Protein AF-A0A7R9PDM9-F1 (afdb_monomer_lite)

Organism: Timema californicum (NCBI:txid61474)

Secondary structure (DSSP, 8-state):
--SGGGTTS-S-EEEES--TTSTTS---HHHHHHHHHHHHHHTT---SSHHHHHHHHHHS-HHHHHHHGGGSPPSS-TTS--SS--------SS----S--S-HHHHHHHT-S----EEEE--SS---TT--S---S--TTGGGGGTS---TTPPPPPTT-HHHHHHHHHHHHHHHHHHTS-TTTTTT---PPP-SS--EEEEESSSEEEEEGGGSSHHHHHHHHHHHTTT--

Structure (mmCIF, N/CA/C/O backbone):
data_AF-A0A7R9PDM9-F1
#
_entry.id   AF-A0A7R9PDM9-F1
#
loop_
_atom_site.group_PDB
_atom_site.id
_atom_site.type_symbol
_atom_site.label_atom_id
_atom_site.label_alt_id
_atom_site.label_comp_id
_atom_site.label_asym_id
_atom_site.label_entity_id
_atom_site.label_seq_id
_atom_site.pdbx_PDB_ins_code
_atom_site.Cartn_x
_atom_site.Cartn_y
_atom_site.Cartn_z
_atom_site.occupancy
_atom_site.B_iso_or_equiv
_atom_site.auth_seq_id
_atom_site.auth_comp_id
_atom_site.auth_asym_id
_atom_site.auth_atom_id
_atom_site.pdbx_PDB_model_num
ATOM 1 N N . MET A 1 1 ? -9.163 -2.681 -7.034 1.00 90.81 1 MET A N 1
ATOM 2 C CA . MET A 1 1 ? -9.984 -1.439 -6.997 1.00 90.81 1 MET A CA 1
ATOM 3 C C . MET A 1 1 ? -9.769 -0.582 -8.232 1.00 90.81 1 MET A C 1
ATOM 5 O O . MET A 1 1 ? -10.750 -0.299 -8.902 1.00 90.81 1 MET A O 1
ATOM 9 N N . LEU A 1 2 ? -8.532 -0.171 -8.533 1.00 95.44 2 LEU A N 1
ATOM 10 C CA . LEU A 1 2 ? -8.243 0.728 -9.661 1.00 95.44 2 LEU A CA 1
ATOM 11 C C . LEU A 1 2 ? -8.230 0.027 -11.025 1.00 95.44 2 LEU A C 1
ATOM 13 O O . LEU A 1 2 ? -8.645 0.614 -12.014 1.00 95.44 2 LEU A O 1
ATOM 17 N N . SER A 1 3 ? -7.774 -1.226 -11.073 1.00 94.56 3 SER A N 1
ATOM 18 C CA . SER A 1 3 ? -7.760 -2.012 -12.305 1.00 94.56 3 SER A CA 1
ATOM 19 C C . SER A 1 3 ? -9.165 -2.524 -12.664 1.00 94.56 3 SER A C 1
ATOM 21 O O . SER A 1 3 ? -9.797 -3.155 -11.799 1.00 94.56 3 SER A O 1
ATOM 23 N N . PRO A 1 4 ? -9.637 -2.331 -13.913 1.00 92.31 4 PRO A N 1
ATOM 24 C CA . PRO A 1 4 ? -10.899 -2.893 -14.392 1.00 92.31 4 PRO A CA 1
ATOM 25 C C . PRO A 1 4 ? -10.964 -4.423 -14.307 1.00 92.31 4 PRO A C 1
ATOM 27 O O . PRO A 1 4 ? -12.018 -4.959 -13.968 1.00 92.31 4 PRO A O 1
ATOM 30 N N . SER A 1 5 ? -9.844 -5.124 -14.522 1.00 91.94 5 SER A N 1
ATOM 31 C CA . SER A 1 5 ? -9.790 -6.596 -14.491 1.00 91.94 5 SER A CA 1
ATOM 32 C C . SER A 1 5 ? -10.087 -7.188 -13.116 1.00 91.94 5 SER A C 1
ATOM 34 O O . SER A 1 5 ? -10.514 -8.332 -12.987 1.00 91.94 5 SER A O 1
ATOM 36 N N . THR A 1 6 ? -9.914 -6.386 -12.062 1.00 93.94 6 THR A N 1
ATOM 37 C CA . THR A 1 6 ? -10.199 -6.800 -10.683 1.00 93.94 6 THR A CA 1
ATOM 38 C C . THR A 1 6 ? -11.650 -6.564 -10.262 1.00 93.94 6 THR A C 1
ATOM 40 O O . THR A 1 6 ? -12.002 -6.828 -9.109 1.00 93.94 6 THR A O 1
ATOM 43 N N . SER A 1 7 ? -12.499 -6.039 -11.152 1.00 94.44 7 SER A N 1
ATOM 44 C CA . SER A 1 7 ? -13.887 -5.725 -10.817 1.00 94.44 7 SER A CA 1
ATOM 45 C C . SER A 1 7 ? -14.687 -6.989 -10.493 1.00 94.44 7 SER A C 1
ATOM 47 O O . SER A 1 7 ? -14.606 -7.996 -11.189 1.00 94.44 7 SER A O 1
ATOM 49 N N . GLY A 1 8 ? -15.448 -6.950 -9.397 1.00 95.62 8 GLY A N 1
ATOM 50 C CA . GLY A 1 8 ? -16.257 -8.080 -8.929 1.00 95.62 8 GLY A CA 1
ATOM 51 C C . GLY A 1 8 ? -15.493 -9.186 -8.189 1.00 95.62 8 GLY A C 1
ATOM 52 O O . GLY A 1 8 ? -16.136 -10.049 -7.596 1.00 95.62 8 GLY A O 1
ATOM 53 N N . LEU A 1 9 ? -14.155 -9.153 -8.145 1.00 97.19 9 LEU A N 1
ATOM 54 C CA . LEU A 1 9 ? -13.352 -10.210 -7.505 1.00 97.19 9 LEU A CA 1
ATOM 55 C C . LEU A 1 9 ? -13.272 -10.102 -5.974 1.00 97.19 9 LEU A C 1
ATOM 57 O O . LEU A 1 9 ? -12.890 -11.055 -5.302 1.00 97.19 9 LEU A O 1
ATOM 61 N N . PHE A 1 10 ? -13.627 -8.950 -5.410 1.00 96.81 10 PHE A N 1
ATOM 62 C CA . PHE A 1 10 ? -13.628 -8.697 -3.970 1.00 96.81 10 PHE A CA 1
ATOM 63 C C . PHE A 1 10 ? -14.775 -7.752 -3.610 1.00 96.81 10 PHE A C 1
ATOM 65 O O . PHE A 1 10 ? -15.257 -6.986 -4.444 1.00 96.81 10 PHE A O 1
ATOM 72 N N . GLN A 1 11 ? -15.218 -7.811 -2.355 1.00 96.75 11 GLN A N 1
ATOM 73 C CA . GLN A 1 11 ? -16.355 -7.018 -1.877 1.00 96.75 11 GLN A CA 1
ATOM 74 C C . GLN A 1 11 ? -15.928 -5.885 -0.944 1.00 96.75 11 GLN A C 1
ATOM 76 O O . GLN A 1 11 ? -16.724 -4.987 -0.693 1.00 96.75 11 GLN A O 1
ATOM 81 N N . ARG A 1 12 ? -14.701 -5.934 -0.407 1.00 96.69 12 ARG A N 1
ATOM 82 C CA . ARG A 1 12 ? -14.149 -5.002 0.590 1.00 96.69 12 ARG A CA 1
ATOM 83 C C . ARG A 1 12 ? -12.633 -4.935 0.455 1.00 96.69 12 ARG A C 1
ATOM 85 O O . ARG A 1 12 ? -12.027 -5.879 -0.051 1.00 96.69 12 ARG A O 1
ATOM 92 N N . ALA A 1 13 ? -12.030 -3.844 0.912 1.00 96.94 13 ALA A N 1
ATOM 93 C CA . ALA A 1 13 ? -10.581 -3.677 0.903 1.00 96.94 13 ALA A CA 1
ATOM 94 C C . ALA A 1 13 ? -10.076 -3.043 2.206 1.00 96.94 13 ALA A C 1
ATOM 96 O O . ALA A 1 13 ? -10.753 -2.213 2.811 1.00 96.94 13 ALA A O 1
ATOM 97 N N . ILE A 1 14 ? -8.864 -3.412 2.613 1.00 96.75 14 ILE A N 1
ATOM 98 C CA . ILE A 1 14 ? -8.111 -2.752 3.682 1.00 96.75 14 ILE A CA 1
ATOM 99 C C . ILE A 1 14 ? -6.734 -2.431 3.106 1.00 96.75 14 ILE A C 1
ATOM 101 O O . ILE A 1 14 ? -6.103 -3.308 2.518 1.00 96.75 14 ILE A O 1
ATOM 105 N N . SER A 1 15 ? -6.271 -1.194 3.262 1.00 95.56 15 SER A N 1
ATOM 106 C CA . SER A 1 15 ? -4.887 -0.823 2.971 1.00 95.56 15 SER A CA 1
ATOM 107 C C . SER A 1 15 ? -4.188 -0.383 4.247 1.00 95.56 15 SER A C 1
ATOM 109 O O . SER A 1 15 ? -4.584 0.605 4.870 1.00 95.56 15 SER A O 1
ATOM 111 N N . GLN A 1 16 ? -3.144 -1.119 4.624 1.00 94.00 16 GLN A N 1
ATOM 112 C CA . GLN A 1 16 ? -2.342 -0.855 5.815 1.00 94.00 16 GLN A CA 1
ATOM 113 C C . GLN A 1 16 ? -1.054 -0.138 5.431 1.00 94.00 16 GLN A C 1
ATOM 115 O O . GLN A 1 16 ? -0.236 -0.673 4.687 1.00 94.00 16 GLN A O 1
ATOM 120 N N . SER A 1 17 ? -0.872 1.087 5.930 1.00 90.75 17 SER A N 1
ATOM 121 C CA . SER A 1 17 ? 0.350 1.882 5.749 1.00 90.75 17 SER A CA 1
ATOM 122 C C . SER A 1 17 ? 0.795 2.065 4.284 1.00 90.75 17 SER A C 1
ATOM 124 O O . SER A 1 17 ? 1.981 2.236 4.004 1.00 90.75 17 SER A O 1
ATOM 126 N N . GLY A 1 18 ? -0.150 2.066 3.337 1.00 88.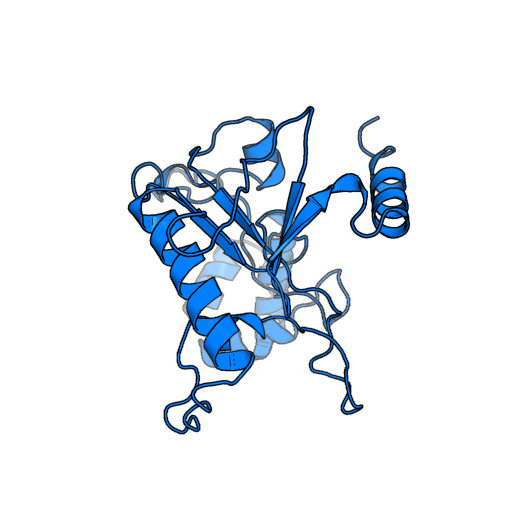75 18 GLY A N 1
ATOM 127 C CA . GLY A 1 18 ? 0.130 2.161 1.905 1.00 88.75 18 GLY A CA 1
ATOM 128 C C . GLY A 1 18 ? -1.039 2.717 1.095 1.00 88.75 18 GLY A C 1
ATOM 129 O O . GLY A 1 18 ? -2.196 2.672 1.510 1.00 88.75 18 GLY A O 1
ATOM 130 N N . SER A 1 19 ? -0.735 3.273 -0.076 1.00 91.31 19 SER A N 1
ATOM 131 C CA . SER A 1 19 ? -1.720 3.728 -1.062 1.00 91.31 19 SER A CA 1
ATOM 132 C C . SER A 1 19 ? -1.081 3.731 -2.446 1.00 91.31 19 SER A C 1
ATOM 134 O O . SER A 1 19 ? 0.116 3.987 -2.566 1.00 91.31 19 SER A O 1
ATOM 136 N N . ALA A 1 20 ? -1.881 3.525 -3.495 1.00 92.44 20 ALA A N 1
ATOM 137 C CA . ALA A 1 20 ? -1.435 3.686 -4.880 1.00 92.44 20 ALA A CA 1
ATOM 138 C C . ALA A 1 20 ? -1.019 5.137 -5.208 1.00 92.44 20 ALA A C 1
ATOM 140 O O . ALA A 1 20 ? -0.330 5.369 -6.193 1.00 92.44 20 ALA A O 1
ATOM 141 N N . LEU A 1 21 ? -1.414 6.108 -4.374 1.00 90.81 21 LEU A N 1
ATOM 142 C CA . LEU A 1 21 ? -0.962 7.502 -4.454 1.00 90.81 21 LEU A CA 1
ATOM 143 C C . LEU A 1 21 ? 0.383 7.749 -3.752 1.00 90.81 21 LEU A C 1
ATOM 145 O O . LEU A 1 21 ? 0.883 8.872 -3.777 1.00 90.81 21 LEU A O 1
ATOM 149 N N . ASN A 1 22 ? 0.972 6.741 -3.097 1.00 86.94 22 ASN A N 1
ATOM 150 C CA . ASN A 1 22 ? 2.316 6.877 -2.547 1.00 86.94 22 ASN A CA 1
ATOM 151 C C . ASN A 1 22 ? 3.296 7.124 -3.710 1.00 86.94 22 ASN A C 1
ATOM 153 O O . ASN A 1 22 ? 3.347 6.303 -4.627 1.00 86.94 22 ASN A O 1
ATOM 157 N N . PRO A 1 23 ? 4.113 8.190 -3.681 1.00 81.12 23 PRO A N 1
ATOM 158 C CA . PRO A 1 23 ? 5.000 8.484 -4.802 1.00 81.12 23 PRO A CA 1
ATOM 159 C C . PRO A 1 23 ? 6.094 7.428 -5.058 1.00 81.12 23 PRO A C 1
ATOM 161 O O . PRO A 1 23 ? 6.719 7.455 -6.109 1.00 81.12 23 PRO A O 1
ATOM 164 N N . SER A 1 24 ? 6.349 6.504 -4.121 1.00 80.56 24 SER A N 1
ATOM 165 C CA . SER A 1 24 ? 7.246 5.354 -4.341 1.00 80.56 24 SER A CA 1
ATOM 166 C C . SER A 1 24 ? 6.526 4.109 -4.886 1.00 80.56 24 SER A C 1
ATOM 168 O O . SER A 1 24 ? 7.184 3.104 -5.131 1.00 80.56 24 SER A O 1
ATOM 170 N N . ALA A 1 25 ? 5.200 4.142 -5.063 1.00 87.44 25 ALA A N 1
ATOM 171 C CA . ALA A 1 25 ? 4.389 3.004 -5.516 1.00 87.44 25 ALA A CA 1
ATOM 172 C C . ALA A 1 25 ? 4.015 3.055 -7.009 1.00 87.44 25 ALA A C 1
ATOM 174 O O . ALA A 1 25 ? 3.374 2.131 -7.506 1.00 87.44 25 ALA A O 1
ATOM 175 N N . TYR A 1 26 ? 4.391 4.120 -7.721 1.00 91.38 26 TYR A N 1
ATOM 176 C CA . TYR A 1 26 ? 4.098 4.308 -9.140 1.00 91.38 26 TYR A CA 1
ATOM 177 C C . TYR A 1 26 ? 5.220 5.090 -9.825 1.00 91.38 26 TYR A C 1
ATOM 179 O O . TYR A 1 26 ? 5.872 5.931 -9.207 1.00 91.38 26 TYR A O 1
ATOM 187 N N . VAL A 1 27 ? 5.419 4.833 -11.114 1.00 91.12 27 VAL A N 1
ATOM 188 C CA . VAL A 1 27 ? 6.320 5.594 -11.979 1.00 91.12 27 VAL A CA 1
ATOM 189 C C . VAL A 1 27 ? 5.657 5.827 -13.337 1.00 91.12 27 VAL A C 1
ATOM 191 O O . VAL A 1 27 ? 4.922 4.971 -13.832 1.00 91.12 27 VAL A O 1
ATOM 194 N N . ASP A 1 28 ? 5.896 6.978 -13.961 1.00 90.69 28 ASP A N 1
ATOM 195 C CA . ASP A 1 28 ? 5.414 7.225 -15.320 1.00 90.69 28 ASP A CA 1
ATOM 196 C C . ASP A 1 28 ? 6.123 6.321 -16.348 1.00 90.69 28 ASP A C 1
ATOM 198 O O . ASP A 1 28 ? 7.216 5.796 -16.116 1.00 90.69 28 ASP A O 1
ATOM 202 N N . THR A 1 29 ? 5.488 6.126 -17.504 1.00 90.69 29 THR A N 1
ATOM 203 C CA . THR A 1 29 ? 5.960 5.176 -18.519 1.00 90.69 29 THR A CA 1
ATOM 204 C C . THR A 1 29 ? 7.331 5.551 -19.096 1.00 90.69 29 THR A C 1
ATOM 206 O O . THR A 1 29 ? 8.111 4.658 -19.424 1.00 90.69 29 THR A O 1
ATOM 209 N N . ALA A 1 30 ? 7.656 6.845 -19.211 1.00 89.88 30 ALA A N 1
ATOM 210 C CA . ALA A 1 30 ? 8.937 7.288 -19.769 1.00 89.88 30 ALA A CA 1
ATOM 211 C C . ALA A 1 30 ? 10.089 7.021 -18.788 1.00 89.88 30 ALA A C 1
ATOM 213 O O . ALA A 1 30 ? 11.140 6.495 -19.167 1.00 89.88 30 ALA A O 1
ATOM 214 N N . SER A 1 31 ? 9.862 7.294 -17.506 1.00 90.31 31 SER A N 1
ATOM 215 C CA . SER A 1 31 ? 10.782 6.922 -16.434 1.00 90.31 31 SER A CA 1
ATOM 216 C C . SER A 1 31 ? 10.956 5.402 -16.333 1.00 90.31 31 SER A C 1
ATOM 218 O O . SER A 1 31 ? 12.083 4.929 -16.189 1.00 90.31 31 SER A O 1
ATOM 220 N N . ALA A 1 32 ? 9.883 4.612 -16.469 1.00 91.38 32 ALA A N 1
ATOM 221 C CA . ALA A 1 32 ? 9.973 3.148 -16.493 1.00 91.38 32 ALA A CA 1
ATOM 222 C C . ALA A 1 32 ? 10.861 2.637 -17.645 1.00 91.38 32 ALA A C 1
ATOM 224 O O . ALA A 1 32 ? 11.725 1.783 -17.433 1.00 91.38 32 ALA A O 1
ATOM 225 N N . GLN A 1 33 ? 10.698 3.197 -18.849 1.00 91.00 33 GLN A N 1
ATOM 226 C CA . GLN A 1 33 ? 11.528 2.877 -20.018 1.00 91.00 33 GLN A CA 1
ATOM 227 C C . GLN A 1 33 ? 12.997 3.248 -19.797 1.00 91.00 33 GLN A C 1
ATOM 229 O O . GLN A 1 33 ? 13.884 2.438 -20.062 1.00 91.00 33 GLN A O 1
ATOM 234 N N . THR A 1 34 ? 13.253 4.434 -19.243 1.00 91.62 34 THR A N 1
ATOM 235 C CA . THR A 1 34 ? 14.610 4.902 -18.923 1.00 91.62 34 THR A CA 1
ATOM 236 C C . THR A 1 34 ? 15.299 3.963 -17.928 1.00 91.62 34 THR A C 1
ATOM 238 O O . THR A 1 34 ? 16.453 3.580 -18.117 1.00 91.62 34 THR A O 1
ATOM 241 N N . ARG A 1 35 ? 14.577 3.514 -16.895 1.00 92.25 35 ARG A N 1
ATOM 242 C CA . ARG A 1 35 ? 15.086 2.548 -15.908 1.00 92.25 35 ARG A CA 1
ATOM 243 C C . ARG A 1 35 ? 15.370 1.176 -16.523 1.00 92.25 35 ARG A C 1
ATOM 245 O O . ARG A 1 35 ? 16.369 0.552 -16.174 1.00 92.25 35 ARG A O 1
ATOM 252 N N . ALA A 1 36 ? 14.537 0.721 -17.460 1.00 94.12 36 ALA A N 1
ATOM 253 C CA . ALA A 1 36 ? 14.782 -0.518 -18.194 1.00 94.12 36 ALA A CA 1
ATOM 254 C C . ALA A 1 36 ? 16.050 -0.429 -19.066 1.00 94.12 36 ALA A C 1
ATOM 256 O O . ALA A 1 36 ? 16.872 -1.342 -19.034 1.00 94.12 36 ALA A O 1
ATOM 257 N N . GLN A 1 37 ? 16.262 0.690 -19.770 1.00 94.56 37 GLN A N 1
ATOM 258 C CA . GLN A 1 37 ? 17.496 0.948 -20.530 1.00 94.56 37 GLN A CA 1
ATOM 259 C C . GLN A 1 37 ? 18.732 0.990 -19.624 1.00 94.56 37 GLN A C 1
ATOM 261 O O . GLN A 1 37 ? 19.769 0.410 -19.938 1.00 94.56 37 GLN A O 1
ATOM 266 N N . GLN A 1 38 ? 18.631 1.644 -18.468 1.00 93.81 38 GLN A N 1
ATOM 267 C CA . GLN A 1 38 ? 19.729 1.685 -17.509 1.00 93.81 38 GLN A CA 1
ATOM 268 C C . GLN A 1 38 ? 20.086 0.287 -16.990 1.00 93.81 38 GLN A C 1
ATOM 270 O O . GLN A 1 38 ? 21.265 -0.040 -16.860 1.00 93.81 38 GLN A O 1
ATOM 275 N N . LEU A 1 39 ? 19.088 -0.560 -16.726 1.00 95.44 39 LEU A N 1
ATOM 276 C CA . LEU A 1 39 ? 19.331 -1.940 -16.316 1.00 95.44 39 LEU A CA 1
ATOM 277 C C . LEU A 1 39 ? 20.086 -2.726 -17.390 1.00 95.44 39 LEU A C 1
ATOM 279 O O . LEU A 1 39 ? 21.032 -3.436 -17.053 1.00 95.44 39 LEU A O 1
ATOM 283 N N . THR A 1 40 ? 19.730 -2.590 -18.673 1.00 96.75 40 THR A N 1
ATOM 284 C CA . THR A 1 40 ? 20.495 -3.271 -19.727 1.00 96.75 40 THR A CA 1
ATOM 285 C C . THR A 1 40 ? 21.939 -2.777 -19.762 1.00 96.75 40 THR A C 1
ATOM 287 O O . THR A 1 40 ? 22.850 -3.596 -19.870 1.00 96.75 40 THR A O 1
ATOM 290 N N . GLN A 1 41 ? 22.174 -1.470 -19.588 1.00 95.56 41 GLN A N 1
ATOM 291 C CA . GLN A 1 41 ? 23.529 -0.903 -19.548 1.00 95.56 41 GLN A CA 1
ATOM 292 C C . GLN A 1 41 ? 24.353 -1.470 -18.386 1.00 95.56 41 GLN A C 1
ATOM 294 O O . GLN A 1 41 ? 25.509 -1.845 -18.579 1.00 95.56 41 GLN A O 1
ATOM 299 N N . LEU A 1 42 ? 23.749 -1.604 -17.200 1.00 95.38 42 LEU A N 1
ATOM 300 C CA . LEU A 1 42 ? 24.372 -2.235 -16.028 1.00 95.38 42 LEU A CA 1
ATOM 301 C C . LEU A 1 42 ? 24.685 -3.723 -16.250 1.00 95.38 42 LEU A C 1
ATOM 303 O O . LEU A 1 42 ? 25.625 -4.255 -15.665 1.00 95.38 42 LEU A O 1
ATOM 307 N N . LEU A 1 43 ? 23.923 -4.385 -17.120 1.00 96.56 43 LEU A N 1
ATOM 308 C CA . LEU A 1 43 ? 24.157 -5.759 -17.567 1.00 96.56 43 LEU A CA 1
ATOM 309 C C . LEU A 1 43 ? 25.138 -5.851 -18.752 1.00 96.56 43 LEU A C 1
ATOM 311 O O . LEU A 1 43 ? 25.367 -6.942 -19.272 1.00 96.56 43 LEU A O 1
ATOM 315 N N . GLY A 1 44 ? 25.733 -4.730 -19.174 1.00 96.06 44 GLY A N 1
ATOM 316 C CA . GLY A 1 44 ? 26.718 -4.676 -20.255 1.00 96.06 44 GLY A CA 1
ATOM 317 C C . GLY A 1 44 ? 26.126 -4.573 -21.663 1.00 96.06 44 GLY A C 1
ATOM 318 O O . GLY A 1 44 ? 26.840 -4.830 -22.631 1.00 96.06 44 GLY A O 1
ATOM 319 N N . TYR A 1 45 ? 24.850 -4.198 -21.800 1.00 96.38 45 TYR A N 1
ATOM 320 C CA . TYR A 1 45 ? 24.163 -4.050 -23.084 1.00 96.38 45 TYR A CA 1
ATOM 321 C C . TYR A 1 45 ? 23.521 -2.669 -23.255 1.00 96.38 45 TYR A C 1
ATOM 323 O O . TYR A 1 45 ? 22.654 -2.252 -22.488 1.00 96.38 45 TYR A O 1
ATOM 331 N N . SER A 1 46 ? 23.910 -1.955 -24.309 1.00 94.06 46 SER A N 1
ATOM 332 C CA . SER A 1 46 ? 23.283 -0.683 -24.672 1.00 94.06 46 SER A CA 1
ATOM 333 C C . SER A 1 46 ? 22.175 -0.934 -25.690 1.00 94.06 46 SER A C 1
ATOM 335 O O . SER A 1 46 ? 22.458 -1.143 -26.866 1.00 94.06 46 SER A O 1
ATOM 337 N N . ALA A 1 47 ? 20.926 -0.925 -25.233 1.00 90.88 47 ALA A N 1
ATOM 338 C CA . ALA A 1 47 ? 19.759 -1.048 -26.097 1.00 90.88 47 ALA A CA 1
ATOM 339 C C . ALA A 1 47 ? 19.380 0.313 -26.705 1.00 90.88 47 ALA A C 1
ATOM 341 O O . ALA A 1 47 ? 19.364 1.317 -25.992 1.00 90.88 47 ALA A O 1
ATOM 342 N N . GLU A 1 48 ? 19.027 0.340 -27.992 1.00 86.31 48 GLU A N 1
ATOM 343 C CA . GLU A 1 48 ? 18.509 1.548 -28.655 1.00 86.31 48 GLU A CA 1
ATOM 344 C C . GLU A 1 48 ? 16.974 1.561 -28.698 1.00 86.31 48 GLU A C 1
ATOM 346 O O . GLU A 1 48 ? 16.357 2.612 -28.518 1.00 86.31 48 GLU A O 1
ATOM 351 N N . TYR A 1 49 ? 16.346 0.392 -28.877 1.00 89.62 49 TYR A N 1
ATOM 352 C CA . TYR A 1 49 ? 14.895 0.262 -29.023 1.00 89.62 49 TYR A CA 1
ATOM 353 C C . TYR A 1 49 ? 14.274 -0.653 -27.960 1.00 89.62 49 TYR A C 1
ATOM 355 O O . TYR A 1 49 ? 14.916 -1.553 -27.420 1.00 89.62 49 TYR A O 1
ATOM 363 N N . ASN A 1 50 ? 12.972 -0.485 -27.695 1.00 88.00 50 ASN A N 1
ATOM 364 C CA . ASN A 1 50 ? 12.248 -1.293 -26.701 1.00 88.00 50 ASN A CA 1
ATOM 365 C C . ASN A 1 50 ? 12.302 -2.806 -26.986 1.00 88.00 50 ASN A C 1
ATOM 367 O O . ASN A 1 50 ? 12.377 -3.603 -26.053 1.00 88.00 50 ASN A O 1
ATOM 371 N N . ASN A 1 51 ? 12.298 -3.208 -28.260 1.00 91.69 51 ASN A N 1
ATOM 372 C CA . ASN A 1 51 ? 12.420 -4.621 -28.628 1.00 91.69 51 ASN A CA 1
ATOM 373 C C . ASN A 1 51 ? 13.800 -5.193 -28.274 1.00 91.69 51 ASN A C 1
ATOM 375 O O . ASN A 1 51 ? 13.890 -6.357 -27.893 1.00 91.69 51 ASN A O 1
ATOM 379 N N . ASP A 1 52 ? 14.858 -4.385 -28.350 1.00 94.06 52 ASP A N 1
ATOM 380 C CA . ASP A 1 52 ? 16.213 -4.805 -27.986 1.00 94.06 52 ASP A CA 1
ATOM 381 C C . ASP A 1 52 ? 16.323 -5.025 -26.479 1.00 94.06 52 ASP A C 1
ATOM 383 O O . ASP A 1 52 ? 16.870 -6.035 -26.040 1.00 94.06 52 ASP A O 1
ATOM 387 N N . ILE A 1 53 ? 15.729 -4.117 -25.693 1.00 94.94 53 ILE A N 1
ATOM 388 C CA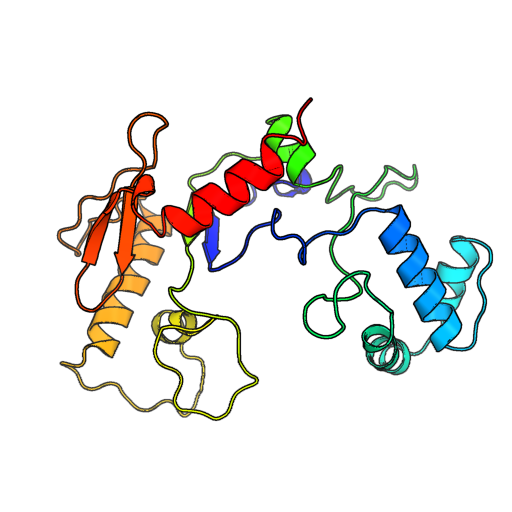 . ILE A 1 53 ? 15.608 -4.260 -24.236 1.00 94.94 53 ILE A CA 1
ATOM 389 C C . ILE A 1 53 ? 14.928 -5.590 -23.906 1.00 94.94 53 ILE A C 1
ATOM 391 O O . ILE A 1 53 ? 15.477 -6.390 -23.152 1.00 94.94 53 ILE A O 1
ATOM 395 N N . TYR A 1 54 ? 13.750 -5.840 -24.488 1.00 94.25 54 TYR A N 1
ATOM 396 C CA . TYR A 1 54 ? 12.982 -7.060 -24.241 1.00 94.25 54 TYR A CA 1
ATOM 397 C C . TYR A 1 54 ? 13.780 -8.320 -24.596 1.00 94.25 54 TYR A C 1
ATOM 399 O O . TYR A 1 54 ? 13.957 -9.195 -23.750 1.00 94.25 54 TYR A O 1
ATOM 407 N N . ASN A 1 55 ? 14.302 -8.398 -25.821 1.00 95.19 55 ASN A N 1
ATOM 408 C CA . ASN A 1 55 ? 15.018 -9.579 -26.301 1.00 95.19 55 ASN A CA 1
ATOM 409 C C . ASN A 1 55 ? 16.274 -9.867 -25.470 1.00 95.19 55 ASN A C 1
ATOM 411 O O . ASN A 1 55 ? 16.551 -11.025 -25.159 1.00 95.19 55 ASN A O 1
ATOM 415 N N . PHE A 1 56 ? 17.013 -8.824 -25.082 1.00 97.06 56 PHE A N 1
ATOM 416 C CA . PHE A 1 56 ? 18.185 -8.973 -24.227 1.00 97.06 56 PHE A CA 1
ATOM 417 C C . PHE A 1 56 ? 17.805 -9.467 -22.826 1.00 97.06 56 PHE A C 1
ATOM 419 O O . PHE A 1 56 ? 18.373 -10.449 -22.348 1.00 97.06 56 PHE A O 1
ATOM 426 N N . LEU A 1 57 ? 16.822 -8.829 -22.178 1.00 96.25 57 LEU A N 1
ATOM 427 C CA . LEU A 1 57 ? 16.413 -9.190 -20.818 1.00 96.25 57 LEU A CA 1
ATOM 428 C C . LEU A 1 57 ? 15.808 -10.597 -20.741 1.00 96.25 57 LEU A C 1
ATOM 430 O O . LEU A 1 57 ? 16.040 -11.291 -19.757 1.00 96.25 57 LEU A O 1
ATOM 434 N N . MET A 1 58 ? 15.109 -11.054 -21.785 1.00 96.56 58 MET A N 1
ATOM 435 C CA . MET A 1 58 ? 14.585 -12.424 -21.860 1.00 96.56 58 MET A CA 1
ATOM 436 C C . MET A 1 58 ? 15.681 -13.499 -21.902 1.00 96.56 58 MET A C 1
ATOM 438 O O . MET A 1 58 ? 15.431 -14.636 -21.506 1.00 96.56 58 MET A O 1
ATOM 442 N N . GLY A 1 59 ? 16.881 -13.160 -22.382 1.00 95.62 59 GLY A N 1
ATOM 443 C CA . GLY A 1 59 ? 18.046 -14.050 -22.379 1.00 95.62 59 GLY A CA 1
ATOM 444 C C . GLY A 1 59 ? 18.992 -13.852 -21.189 1.00 95.62 59 GLY A C 1
ATOM 445 O O . GLY A 1 59 ? 19.916 -14.647 -21.010 1.00 95.62 59 GLY A O 1
ATOM 446 N N . ALA A 1 60 ? 18.805 -12.798 -20.391 1.00 96.19 60 ALA A N 1
ATOM 447 C CA . ALA A 1 60 ? 19.679 -12.471 -19.272 1.00 96.19 60 ALA A CA 1
ATOM 448 C C . ALA A 1 60 ? 19.386 -13.340 -18.035 1.00 96.19 60 ALA A C 1
ATOM 450 O O . ALA A 1 60 ? 18.265 -13.788 -17.803 1.00 96.19 60 ALA A O 1
ATOM 451 N N . SER A 1 61 ? 20.406 -13.558 -17.199 1.00 96.94 61 SER A N 1
ATOM 452 C CA . SER A 1 61 ? 20.233 -14.265 -15.924 1.00 96.94 61 SER A CA 1
ATOM 453 C C . SER A 1 61 ? 19.331 -13.468 -14.978 1.00 96.94 61 SER A C 1
ATOM 455 O O . SER A 1 61 ? 19.591 -12.291 -14.709 1.00 96.94 61 SER A O 1
ATOM 457 N N . SER A 1 62 ? 18.325 -14.132 -14.406 1.00 96.12 62 SER A N 1
ATOM 458 C CA . SER A 1 62 ? 17.453 -13.553 -13.378 1.00 96.12 62 SER A CA 1
ATOM 459 C C . SER A 1 62 ? 18.229 -13.103 -12.137 1.00 96.12 62 SER A C 1
ATOM 461 O O . SER A 1 62 ? 17.867 -12.108 -11.513 1.00 96.12 62 SER A O 1
ATOM 463 N N . GLU A 1 63 ? 19.317 -13.795 -11.791 1.00 96.25 63 GLU A N 1
ATOM 464 C CA . GLU A 1 63 ? 20.205 -13.413 -10.688 1.00 96.25 63 GLU A CA 1
ATOM 465 C C . GLU A 1 63 ? 20.914 -12.088 -10.990 1.00 96.25 63 GLU A C 1
ATOM 467 O O . GLU A 1 63 ? 20.863 -11.161 -10.183 1.00 96.25 63 GLU A O 1
ATOM 472 N N . ASN A 1 64 ? 21.484 -11.947 -12.191 1.00 95.44 64 ASN A N 1
ATOM 473 C CA . ASN A 1 64 ? 22.151 -10.707 -12.592 1.00 95.44 64 ASN A CA 1
ATOM 474 C C . ASN A 1 64 ? 21.167 -9.536 -12.669 1.00 95.44 64 ASN A C 1
ATOM 476 O O . ASN A 1 64 ? 21.494 -8.441 -12.216 1.00 95.44 64 ASN A O 1
ATOM 480 N N . ILE A 1 65 ? 19.955 -9.765 -13.187 1.00 95.50 65 ILE A N 1
ATOM 481 C CA . ILE A 1 65 ? 18.875 -8.767 -13.168 1.00 95.50 65 ILE A CA 1
ATOM 482 C C . ILE A 1 65 ? 18.578 -8.341 -11.726 1.00 95.50 65 ILE A C 1
ATOM 484 O O . ILE A 1 65 ? 18.508 -7.146 -11.439 1.00 95.50 65 ILE A O 1
ATOM 488 N N . THR A 1 66 ? 18.455 -9.307 -10.812 1.00 92.56 66 THR A N 1
ATOM 489 C CA . THR A 1 66 ? 18.126 -9.051 -9.402 1.00 92.56 66 THR A CA 1
ATOM 490 C C . THR A 1 66 ? 19.216 -8.260 -8.684 1.00 92.56 66 THR A C 1
ATOM 492 O O . THR A 1 66 ? 18.902 -7.391 -7.875 1.00 92.56 66 THR A O 1
ATOM 495 N N . ILE A 1 67 ? 20.485 -8.524 -8.992 1.00 91.19 67 ILE A N 1
ATOM 496 C CA . ILE A 1 67 ? 21.620 -7.791 -8.422 1.00 91.19 67 ILE A CA 1
ATOM 497 C C . ILE A 1 67 ? 21.706 -6.378 -9.009 1.00 91.19 67 ILE A C 1
ATOM 499 O O . ILE A 1 67 ? 21.932 -5.421 -8.276 1.00 91.19 67 ILE A O 1
ATOM 503 N N . GLN A 1 68 ? 21.534 -6.222 -10.324 1.00 93.19 68 GLN A N 1
ATOM 504 C CA . GLN A 1 68 ? 21.734 -4.925 -10.974 1.00 93.19 68 GLN A CA 1
ATOM 505 C C . GLN A 1 68 ? 20.550 -3.968 -10.817 1.00 93.19 68 GLN A C 1
ATOM 507 O O . GLN A 1 68 ? 20.759 -2.757 -10.848 1.00 93.19 68 GLN A O 1
ATOM 512 N N . GLN A 1 69 ? 19.326 -4.456 -10.582 1.00 91.19 69 GLN A N 1
ATOM 513 C CA . GLN A 1 69 ? 18.174 -3.566 -10.385 1.00 91.19 69 GLN A CA 1
ATOM 514 C C . GLN A 1 69 ? 18.345 -2.593 -9.210 1.00 91.19 69 GLN A C 1
ATOM 516 O O . GLN A 1 69 ? 17.823 -1.484 -9.277 1.00 91.19 69 GLN A O 1
ATOM 521 N N . SER A 1 70 ? 19.099 -2.949 -8.161 1.00 87.06 70 SER A N 1
ATOM 522 C CA . SER A 1 70 ? 19.355 -2.044 -7.029 1.00 87.06 70 SER A CA 1
ATOM 523 C C . SER A 1 70 ? 20.302 -0.892 -7.375 1.00 87.06 70 SER A C 1
ATOM 525 O O . SER A 1 70 ? 20.378 0.077 -6.627 1.00 87.06 70 SER A O 1
ATOM 527 N N . ASN A 1 71 ? 21.026 -0.997 -8.493 1.00 88.81 71 ASN A N 1
ATOM 528 C CA . ASN A 1 71 ? 21.950 0.026 -8.986 1.00 88.81 71 ASN A CA 1
ATOM 529 C C . ASN A 1 71 ? 21.298 0.955 -10.022 1.00 88.81 71 ASN A C 1
ATOM 531 O O . ASN A 1 71 ? 21.920 1.927 -10.454 1.00 88.81 71 ASN A O 1
ATOM 535 N N . VAL A 1 72 ? 20.059 0.669 -10.434 1.00 89.50 72 VAL A N 1
ATOM 536 C CA . VAL A 1 72 ? 19.283 1.553 -11.306 1.00 89.50 72 VAL A CA 1
ATOM 537 C C . VAL A 1 72 ? 18.964 2.825 -10.530 1.00 89.50 72 VAL A C 1
ATOM 539 O O . VAL A 1 72 ? 18.356 2.790 -9.460 1.00 89.50 72 VAL A O 1
ATOM 542 N N . THR A 1 73 ? 19.391 3.966 -11.063 1.00 79.50 73 THR A N 1
ATOM 543 C CA . THR A 1 73 ? 19.193 5.250 -10.398 1.00 79.50 73 THR A CA 1
ATOM 544 C C . THR A 1 73 ? 17.724 5.630 -10.410 1.00 79.50 73 THR A C 1
ATOM 546 O O . THR A 1 73 ? 17.061 5.610 -11.447 1.00 79.50 73 THR A O 1
ATOM 549 N N . THR A 1 74 ? 17.230 6.050 -9.255 1.00 69.62 74 THR A N 1
ATOM 550 C CA . THR A 1 74 ? 15.934 6.706 -9.123 1.00 69.62 74 THR A CA 1
ATOM 551 C C . THR A 1 74 ? 16.146 8.207 -8.942 1.00 69.62 74 THR A C 1
ATOM 553 O O . THR A 1 74 ? 17.136 8.624 -8.350 1.00 69.62 74 THR A O 1
ATOM 556 N N . GLU A 1 75 ? 15.205 9.038 -9.398 1.00 62.12 75 GLU A N 1
ATOM 557 C CA . GLU A 1 75 ? 15.226 10.493 -9.139 1.00 62.12 75 GLU A CA 1
ATOM 558 C C . GLU A 1 75 ? 15.150 10.827 -7.636 1.00 62.12 75 GLU A C 1
ATOM 560 O O . GLU A 1 75 ? 15.512 11.916 -7.193 1.00 62.12 75 GLU A O 1
ATOM 565 N N . ARG A 1 76 ? 14.699 9.861 -6.829 1.00 56.22 76 ARG A N 1
ATOM 566 C CA . ARG A 1 76 ? 14.735 9.901 -5.367 1.00 56.22 76 ARG A CA 1
ATOM 567 C C . ARG A 1 76 ? 16.058 9.353 -4.846 1.00 56.22 76 ARG A C 1
ATOM 569 O O . ARG A 1 76 ? 16.637 8.455 -5.450 1.00 56.22 76 ARG A O 1
ATOM 576 N N . ARG A 1 77 ? 16.523 9.881 -3.706 1.00 49.78 77 ARG A N 1
ATOM 577 C CA . ARG A 1 77 ? 17.726 9.387 -3.012 1.00 49.78 77 ARG A CA 1
ATOM 578 C C . ARG A 1 77 ? 17.685 7.857 -2.917 1.00 49.78 77 ARG A C 1
ATOM 580 O O . ARG A 1 77 ? 16.621 7.291 -2.677 1.00 49.78 77 ARG A O 1
ATOM 587 N N . ALA A 1 78 ? 18.853 7.226 -3.042 1.00 47.69 78 ALA A N 1
ATOM 588 C CA . ALA A 1 78 ? 19.081 5.775 -3.103 1.00 47.69 78 ALA A CA 1
ATOM 589 C C . ALA A 1 78 ? 18.473 4.922 -1.957 1.00 47.69 78 ALA A C 1
ATOM 591 O O . ALA A 1 78 ? 18.635 3.709 -1.949 1.00 47.69 78 ALA A O 1
ATOM 592 N N . SER A 1 79 ? 17.785 5.530 -0.986 1.00 46.91 79 SER A N 1
ATOM 593 C CA . SER A 1 79 ? 17.162 4.885 0.172 1.00 46.91 79 SER A CA 1
ATOM 594 C C . SER A 1 79 ? 15.626 4.810 0.134 1.00 46.91 79 SER A C 1
ATOM 596 O O . SER A 1 79 ? 15.053 4.307 1.095 1.00 46.91 79 SER A O 1
ATOM 598 N N . GLU A 1 80 ? 14.936 5.323 -0.900 1.00 51.75 80 GLU A N 1
ATOM 599 C CA . GLU A 1 80 ? 13.472 5.557 -0.827 1.00 51.75 80 GLU A CA 1
ATOM 600 C C . GLU A 1 80 ? 12.610 4.982 -1.971 1.00 51.75 80 GLU A C 1
ATOM 602 O O . GLU A 1 80 ? 11.385 5.148 -1.946 1.00 51.75 80 GLU A O 1
ATOM 607 N N . GLY A 1 81 ? 13.177 4.291 -2.966 1.00 61.19 81 GLY A N 1
ATOM 608 C CA . GLY A 1 81 ? 12.395 3.802 -4.109 1.00 61.19 81 GLY A CA 1
ATOM 609 C C . GLY A 1 81 ? 12.829 2.440 -4.633 1.00 61.19 81 GLY A C 1
ATOM 610 O O . GLY A 1 81 ? 14.010 2.209 -4.868 1.00 61.19 81 GLY A O 1
ATOM 611 N N . LEU A 1 82 ? 11.856 1.558 -4.873 1.00 76.06 82 LEU A N 1
ATOM 612 C CA . LEU A 1 82 ? 12.051 0.402 -5.745 1.00 76.06 82 LEU A CA 1
ATOM 613 C C . LEU A 1 82 ? 12.245 0.910 -7.184 1.00 76.06 82 LEU A C 1
ATOM 615 O O . LEU A 1 82 ? 11.502 1.778 -7.653 1.00 76.06 82 LEU A O 1
ATOM 619 N N . ALA A 1 83 ? 13.252 0.384 -7.887 1.00 83.31 83 ALA A N 1
ATOM 620 C CA . ALA A 1 83 ? 13.552 0.791 -9.260 1.00 83.31 83 ALA A CA 1
ATOM 621 C C . ALA A 1 83 ? 12.407 0.433 -10.220 1.00 83.31 83 ALA A C 1
ATOM 623 O O . ALA A 1 83 ? 12.037 1.238 -11.076 1.00 83.31 83 ALA A O 1
ATOM 624 N N . PHE A 1 84 ? 11.799 -0.735 -10.030 1.00 90.81 84 PHE A N 1
ATOM 625 C CA . PHE A 1 84 ? 10.705 -1.234 -10.854 1.00 90.81 84 PHE A CA 1
ATOM 626 C C . PHE A 1 84 ? 9.433 -1.326 -10.010 1.00 90.81 84 PHE A C 1
ATOM 628 O O . PHE A 1 84 ? 9.343 -2.124 -9.080 1.00 90.81 84 PHE A O 1
ATOM 635 N N . VAL A 1 85 ? 8.470 -0.465 -10.325 1.00 91.31 85 VAL A N 1
ATOM 636 C CA . VAL A 1 85 ? 7.157 -0.342 -9.672 1.00 91.31 85 VAL A CA 1
ATOM 637 C C . VAL A 1 85 ? 6.079 -0.230 -10.756 1.00 91.31 85 VAL A C 1
ATOM 639 O O . VAL A 1 85 ? 6.434 -0.030 -11.922 1.00 91.31 85 VAL A O 1
ATOM 642 N N . PRO A 1 86 ? 4.782 -0.360 -10.421 1.00 94.69 86 PRO A N 1
ATOM 643 C CA . PRO A 1 86 ? 3.709 -0.203 -11.397 1.00 94.69 86 PRO A CA 1
ATOM 644 C C . PRO A 1 86 ? 3.825 1.075 -12.241 1.00 94.69 86 PRO A C 1
ATOM 646 O O . PRO A 1 86 ? 4.185 2.143 -11.742 1.00 94.69 86 PRO A O 1
ATOM 649 N N . THR A 1 87 ? 3.470 0.959 -13.518 1.00 93.75 87 THR A N 1
ATOM 650 C CA . THR A 1 87 ? 3.375 2.062 -14.480 1.00 93.75 87 THR A CA 1
ATOM 651 C C . THR A 1 87 ? 2.123 1.883 -15.334 1.00 93.75 87 THR A C 1
ATOM 653 O O . THR A 1 87 ? 1.602 0.772 -15.421 1.00 93.75 87 THR A O 1
ATOM 656 N N . ALA A 1 88 ? 1.613 2.959 -15.931 1.00 94.31 88 ALA A N 1
ATOM 657 C CA . ALA A 1 88 ? 0.453 2.871 -16.810 1.00 94.31 88 ALA A CA 1
ATOM 658 C C . ALA A 1 88 ? 0.789 2.103 -18.099 1.00 94.31 88 ALA A C 1
ATOM 660 O O . ALA A 1 88 ? 1.840 2.307 -18.717 1.00 94.31 88 ALA A O 1
ATOM 661 N N . GLU A 1 89 ? -0.139 1.250 -18.513 1.00 92.12 89 GLU A N 1
ATOM 662 C CA . GLU A 1 89 ? -0.051 0.392 -19.686 1.00 92.12 89 GLU A CA 1
ATOM 663 C C . GLU A 1 89 ? -0.913 0.939 -20.825 1.00 92.12 89 GLU A C 1
ATOM 665 O O . GLU A 1 89 ? -1.989 1.499 -20.616 1.00 92.12 89 GLU A O 1
ATOM 670 N N . LYS A 1 90 ? -0.444 0.746 -22.059 1.00 83.69 90 LYS A N 1
ATOM 671 C CA . LYS A 1 90 ? -1.210 1.054 -23.270 1.00 83.69 90 LYS A CA 1
ATOM 672 C C . LYS A 1 90 ? -1.643 -0.245 -23.926 1.00 83.69 90 LYS A C 1
ATOM 674 O O . LYS A 1 90 ? -0.879 -1.207 -23.942 1.00 83.69 90 LYS A O 1
ATOM 679 N N . GLU A 1 91 ? -2.823 -0.251 -24.535 1.00 76.50 91 GLU A N 1
ATOM 680 C CA . GLU A 1 91 ? -3.221 -1.352 -25.410 1.00 76.50 91 GLU A CA 1
ATOM 681 C C . GLU A 1 91 ? -2.223 -1.468 -26.570 1.00 76.50 91 GLU A C 1
ATOM 683 O O . GLU A 1 91 ? -2.020 -0.525 -27.334 1.00 76.50 91 GLU A O 1
ATOM 688 N N . THR A 1 92 ? -1.575 -2.625 -26.703 1.00 66.50 92 THR A N 1
ATOM 689 C CA . THR A 1 92 ? -0.552 -2.854 -27.740 1.00 66.50 92 THR A CA 1
ATOM 690 C C . THR A 1 92 ? -1.069 -3.663 -28.931 1.00 66.50 92 THR A C 1
ATOM 692 O O . THR A 1 92 ? -0.278 -4.145 -29.735 1.00 66.50 92 THR A O 1
ATOM 695 N N . GLY A 1 93 ? -2.390 -3.850 -29.064 1.00 60.88 93 GLY A N 1
ATOM 696 C CA . GLY A 1 93 ? -3.002 -4.629 -30.154 1.00 60.88 93 GLY A CA 1
ATOM 697 C C . GLY A 1 93 ? -2.657 -6.129 -30.152 1.00 60.88 93 GLY A C 1
ATOM 698 O O . GLY A 1 93 ? -3.154 -6.874 -30.990 1.00 60.88 93 GLY A O 1
ATOM 699 N N . SER A 1 94 ? -1.838 -6.583 -29.199 1.00 65.56 94 SER A N 1
ATOM 700 C CA . SER A 1 94 ? -1.354 -7.959 -29.039 1.00 65.56 94 SER A CA 1
ATOM 701 C C . SER A 1 94 ? -2.310 -8.864 -28.247 1.00 65.56 94 SER A C 1
ATOM 703 O O . SER A 1 94 ? -2.009 -10.033 -28.022 1.00 65.56 94 SER A O 1
ATOM 705 N N . GLY A 1 95 ? -3.467 -8.337 -27.826 1.00 65.94 95 GLY A N 1
ATOM 706 C CA . GLY A 1 95 ? -4.471 -9.066 -27.045 1.00 65.94 95 GLY A CA 1
ATOM 707 C C . GLY A 1 95 ? -4.136 -9.229 -25.557 1.00 65.94 95 GLY A C 1
ATOM 708 O O . GLY A 1 95 ? -4.857 -9.939 -24.863 1.00 65.94 95 GLY A O 1
ATOM 709 N N . GLY A 1 96 ? -3.067 -8.592 -25.065 1.00 72.88 96 GLY A N 1
ATOM 710 C CA . GLY A 1 96 ? -2.752 -8.546 -23.637 1.00 72.88 96 GLY A CA 1
ATOM 711 C C . GLY A 1 96 ? -3.771 -7.720 -22.848 1.00 72.88 96 GLY A C 1
ATOM 712 O O . GLY A 1 96 ? -4.208 -6.663 -23.304 1.00 72.88 96 GLY A O 1
ATOM 713 N N . GLU A 1 97 ? -4.145 -8.208 -21.666 1.00 85.12 97 GLU A N 1
ATOM 714 C CA . GLU A 1 97 ? -5.003 -7.482 -20.731 1.00 85.12 97 GLU A CA 1
ATOM 715 C C . GLU A 1 97 ? -4.259 -6.272 -20.152 1.00 85.12 97 GLU A C 1
ATOM 717 O O . GLU A 1 97 ? -3.154 -6.409 -19.636 1.00 85.12 97 GLU A O 1
ATOM 722 N N . VAL A 1 98 ? -4.878 -5.091 -20.221 1.00 90.44 98 VAL A N 1
ATOM 723 C CA . VAL A 1 98 ? -4.365 -3.871 -19.587 1.00 90.44 98 VAL A CA 1
ATOM 724 C C . VAL A 1 98 ? -4.760 -3.887 -18.116 1.00 90.44 98 VAL A C 1
ATOM 726 O O . VAL A 1 98 ? -5.935 -3.703 -17.781 1.00 90.44 98 VAL A O 1
ATOM 729 N N . PHE A 1 99 ? -3.788 -4.086 -17.225 1.00 92.25 99 PHE A N 1
ATOM 730 C CA . PHE A 1 99 ? -4.061 -4.096 -15.793 1.00 92.25 99 PHE A CA 1
ATOM 731 C C . PHE A 1 99 ? -4.220 -2.670 -15.257 1.00 92.25 99 PHE A C 1
ATOM 733 O O . PHE A 1 99 ? -5.224 -2.370 -14.606 1.00 92.25 99 PHE A O 1
ATOM 740 N N . LEU A 1 100 ? -3.277 -1.769 -15.545 1.00 94.44 100 LEU A N 1
ATOM 741 C CA . LEU A 1 100 ? -3.320 -0.379 -15.081 1.00 94.44 100 LEU A CA 1
ATOM 742 C C . LEU A 1 100 ? -3.405 0.606 -16.267 1.00 94.44 100 LEU A C 1
ATOM 744 O O . LEU A 1 100 ? -2.375 0.991 -16.811 1.00 94.44 100 LEU A O 1
ATOM 748 N N . PRO A 1 101 ? -4.609 1.061 -16.672 1.00 93.12 101 PRO A N 1
ATOM 749 C CA . PRO A 1 101 ? -4.790 1.836 -17.910 1.00 93.12 101 PRO A CA 1
ATOM 750 C C . PRO A 1 101 ? -4.310 3.296 -17.844 1.00 93.12 101 PRO A C 1
ATOM 752 O O . PRO A 1 101 ? -4.160 3.946 -18.875 1.00 93.12 101 PRO A O 1
ATOM 755 N N . ALA A 1 102 ? -4.123 3.843 -16.644 1.00 94.69 102 ALA A N 1
ATOM 756 C CA . ALA A 1 102 ? -3.697 5.221 -16.406 1.00 94.69 102 ALA A CA 1
ATOM 757 C C . ALA A 1 102 ? -3.040 5.329 -15.023 1.00 94.69 102 ALA A C 1
ATOM 759 O O . ALA A 1 102 ? -3.051 4.366 -14.248 1.00 94.69 102 ALA A O 1
ATOM 760 N N . SER A 1 103 ? -2.480 6.491 -14.679 1.00 94.75 103 SER A N 1
ATOM 761 C CA . SER A 1 103 ? -1.920 6.674 -13.339 1.00 94.75 103 SER A CA 1
ATOM 762 C C . SER A 1 103 ? -3.010 6.534 -12.260 1.00 94.75 103 SER A C 1
ATOM 764 O O . SER A 1 103 ? -4.178 6.868 -12.497 1.00 94.75 103 SER A O 1
ATOM 766 N N . PRO A 1 104 ? -2.663 6.093 -11.036 1.00 95.56 104 PRO A N 1
ATOM 767 C CA . PRO A 1 104 ? -3.629 5.980 -9.946 1.00 95.56 104 PRO A CA 1
ATOM 768 C C . PRO A 1 104 ? -4.427 7.265 -9.686 1.00 95.56 104 PRO A C 1
ATOM 770 O O . PRO A 1 104 ? -5.624 7.197 -9.408 1.00 95.56 104 PRO A O 1
ATOM 773 N N . LEU A 1 105 ? -3.788 8.433 -9.816 1.00 94.19 105 LEU A N 1
ATOM 774 C CA . LEU A 1 105 ? -4.441 9.729 -9.631 1.00 94.19 105 LEU A CA 1
ATOM 775 C C . LEU A 1 105 ? -5.482 10.012 -10.720 1.00 94.19 105 LEU A C 1
ATOM 777 O O . LEU A 1 105 ? -6.587 10.447 -10.402 1.00 94.19 105 LEU A O 1
ATOM 781 N N . GLU A 1 106 ? -5.161 9.748 -11.986 1.00 95.25 106 GLU A N 1
ATOM 782 C CA . GLU A 1 106 ? -6.095 9.929 -13.105 1.00 95.25 106 GLU A CA 1
ATOM 783 C C . GLU A 1 106 ? -7.301 8.994 -12.981 1.00 95.25 106 GLU A C 1
ATOM 785 O O . GLU A 1 106 ? -8.441 9.431 -13.146 1.00 95.25 106 GLU A O 1
ATOM 790 N N . ILE A 1 107 ? -7.072 7.730 -12.606 1.00 96.56 107 ILE A N 1
ATOM 791 C CA . ILE A 1 107 ? -8.151 6.759 -12.380 1.00 96.56 107 ILE A CA 1
ATOM 792 C C . ILE A 1 107 ? -9.080 7.250 -11.263 1.00 96.56 107 ILE A C 1
ATOM 794 O O . ILE A 1 107 ? -10.299 7.277 -11.445 1.00 96.56 107 ILE A O 1
ATOM 798 N N . LEU A 1 108 ? -8.523 7.695 -10.133 1.00 95.56 108 LEU A N 1
ATOM 799 C CA . LEU A 1 108 ? -9.312 8.219 -9.017 1.00 95.56 108 LEU A CA 1
ATOM 800 C C . LEU A 1 108 ? -10.096 9.482 -9.406 1.00 95.56 108 LEU A C 1
ATOM 802 O O . LEU A 1 108 ? -11.292 9.548 -9.119 1.00 95.56 108 LEU A O 1
ATOM 806 N N . LYS A 1 109 ? -9.466 10.439 -10.109 1.00 95.25 109 LYS A N 1
ATOM 807 C CA . LYS A 1 109 ? -10.123 11.664 -10.607 1.00 95.25 109 LYS A CA 1
ATOM 808 C C . LYS A 1 109 ? -11.250 11.356 -11.599 1.00 95.25 109 LYS A C 1
ATOM 810 O O . LYS A 1 109 ? -12.280 12.020 -11.568 1.00 95.25 109 LYS A O 1
ATOM 815 N N . SER A 1 110 ? -11.089 10.337 -12.446 1.00 96.19 110 SER A N 1
ATOM 816 C CA . SER A 1 110 ? -12.118 9.932 -13.418 1.00 96.19 110 SER A CA 1
ATOM 817 C C . SER A 1 110 ? -13.347 9.275 -12.778 1.00 96.19 110 SER A C 1
ATOM 819 O O . SER A 1 110 ? -14.400 9.184 -13.404 1.00 96.19 110 SER A O 1
ATOM 821 N N . GLY A 1 111 ? -13.214 8.761 -11.549 1.00 95.38 111 GLY A N 1
ATOM 822 C CA . GLY A 1 111 ? -14.249 7.963 -10.896 1.00 95.38 111 GLY A CA 1
ATOM 823 C C . GLY A 1 111 ? -14.415 6.545 -11.459 1.00 95.38 111 GLY A C 1
ATOM 824 O O . GLY A 1 111 ? -15.240 5.799 -10.928 1.00 95.38 111 GLY A O 1
ATOM 825 N N . ASN A 1 112 ? -13.643 6.161 -12.484 1.00 93.75 112 ASN A N 1
ATOM 826 C CA . ASN A 1 112 ? -13.716 4.862 -13.153 1.00 93.75 112 ASN A CA 1
ATOM 827 C C . ASN A 1 112 ? -12.897 3.790 -12.415 1.00 93.75 112 ASN A C 1
ATOM 829 O O . ASN A 1 112 ? -11.887 3.289 -12.905 1.00 93.75 112 ASN A O 1
ATOM 833 N N . PHE A 1 113 ? -13.322 3.463 -11.200 1.00 95.88 113 PHE A N 1
ATOM 834 C CA . PHE A 1 113 ? -12.726 2.412 -10.382 1.00 95.88 113 PHE A CA 1
ATOM 835 C C . PHE A 1 113 ? -13.808 1.653 -9.616 1.00 95.88 113 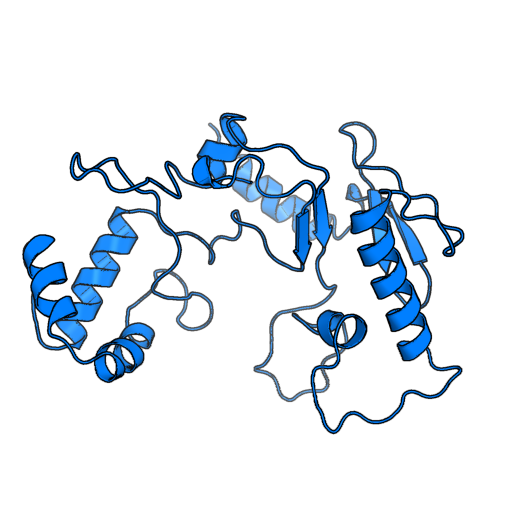PHE A C 1
ATOM 837 O O . PHE A 1 113 ? -14.911 2.149 -9.379 1.00 95.88 113 PHE A O 1
ATOM 844 N N . THR A 1 114 ? -13.486 0.433 -9.192 1.00 96.69 114 THR A N 1
ATOM 845 C CA . THR A 1 114 ? -14.402 -0.386 -8.394 1.00 96.69 114 THR A CA 1
ATOM 846 C C . THR A 1 114 ? -14.542 0.204 -6.992 1.00 96.69 114 THR A C 1
ATOM 848 O O . THR A 1 114 ? -13.563 0.279 -6.243 1.00 96.69 114 THR A O 1
ATOM 851 N N . ARG A 1 115 ? -15.768 0.599 -6.636 1.00 96.19 115 ARG A N 1
ATOM 852 C CA . ARG A 1 115 ? -16.126 1.142 -5.321 1.00 96.19 115 ARG A CA 1
ATOM 853 C C . ARG A 1 115 ? -16.572 0.018 -4.398 1.00 96.19 115 ARG A C 1
ATOM 855 O O . ARG A 1 115 ? -17.540 -0.677 -4.683 1.00 96.19 115 ARG A O 1
ATOM 862 N N . VAL A 1 116 ? -15.870 -0.123 -3.286 1.00 96.12 116 VAL A N 1
ATOM 863 C CA . VAL A 1 116 ? -16.199 -1.043 -2.196 1.00 96.12 116 VAL A CA 1
ATOM 864 C C . VAL A 1 116 ? -15.981 -0.327 -0.865 1.00 96.12 116 VAL A C 1
ATOM 866 O O . VAL A 1 116 ? -15.230 0.653 -0.833 1.00 96.12 116 VAL A O 1
ATOM 869 N N . PRO A 1 117 ? -16.573 -0.813 0.237 1.00 97.00 117 PRO A N 1
ATOM 870 C CA . PRO A 1 117 ? -16.140 -0.431 1.573 1.00 97.00 117 PRO A CA 1
ATOM 871 C C . PRO A 1 117 ? -14.624 -0.571 1.717 1.00 97.00 117 PRO A C 1
ATOM 873 O O . PRO A 1 117 ? -14.046 -1.592 1.323 1.00 97.00 117 PRO A O 1
ATOM 876 N N . TYR A 1 118 ? -13.989 0.457 2.276 1.00 96.06 118 TYR A N 1
ATOM 877 C CA . TYR A 1 118 ? -12.538 0.574 2.305 1.00 96.06 118 TYR A CA 1
ATOM 878 C C . TYR A 1 118 ? -12.052 1.141 3.639 1.00 96.06 118 TYR A C 1
ATOM 880 O O . TYR A 1 118 ? -12.504 2.206 4.054 1.00 96.06 118 TYR A O 1
ATOM 888 N N . ILE A 1 119 ? -11.122 0.438 4.291 1.00 95.81 119 ILE A N 1
ATOM 889 C CA . ILE A 1 119 ? -10.365 0.948 5.442 1.00 95.81 119 ILE A CA 1
ATOM 890 C C . ILE A 1 119 ? -8.964 1.340 4.973 1.00 95.81 119 ILE A C 1
ATOM 892 O O . ILE A 1 119 ? -8.288 0.569 4.291 1.00 95.81 119 ILE A O 1
ATOM 896 N N . ILE A 1 120 ? -8.511 2.523 5.387 1.00 94.19 120 ILE A N 1
ATOM 897 C CA . ILE A 1 120 ? -7.127 2.981 5.230 1.00 94.19 120 ILE A CA 1
ATOM 898 C C . ILE A 1 120 ? -6.546 3.178 6.624 1.00 94.19 120 ILE A C 1
ATOM 900 O O . ILE A 1 120 ? -7.159 3.856 7.449 1.00 94.19 120 ILE A O 1
ATOM 904 N N . SER A 1 121 ? -5.361 2.631 6.877 1.00 92.50 121 SER A N 1
ATOM 905 C CA . SER A 1 121 ? -4.647 2.827 8.139 1.00 92.50 121 SER A CA 1
ATOM 906 C C . SER A 1 121 ? -3.206 3.289 7.926 1.00 92.50 121 SER A C 1
ATOM 908 O O . SER A 1 121 ? -2.650 3.226 6.825 1.00 92.50 121 SER A O 1
ATOM 910 N N . ARG A 1 122 ? -2.597 3.774 9.008 1.00 88.62 122 ARG A N 1
ATOM 911 C CA . ARG A 1 122 ? -1.178 4.124 9.082 1.00 88.62 122 ARG A CA 1
ATOM 912 C C . ARG A 1 122 ? -0.669 3.972 10.512 1.00 88.62 122 ARG A C 1
ATOM 914 O O . ARG A 1 122 ? -1.403 4.284 11.446 1.00 88.62 122 ARG A O 1
ATOM 921 N N . SER A 1 123 ? 0.601 3.613 10.672 1.00 84.50 123 SER A N 1
ATOM 922 C CA . SER A 1 123 ? 1.278 3.674 11.973 1.00 84.50 123 SER A CA 1
ATOM 923 C C . SER A 1 123 ? 1.685 5.111 12.341 1.00 84.50 123 SER A C 1
ATOM 925 O O . SER A 1 123 ? 1.949 5.961 11.475 1.00 84.50 123 SER A O 1
ATOM 927 N N . LEU A 1 124 ? 1.733 5.394 13.646 1.00 68.69 124 LEU A N 1
ATOM 928 C CA . LEU A 1 124 ? 2.103 6.687 14.229 1.00 68.69 124 LEU A CA 1
ATOM 929 C C . LEU A 1 124 ? 3.563 6.680 14.724 1.00 68.69 124 LEU A C 1
ATOM 931 O O . LEU A 1 124 ? 3.772 6.781 15.924 1.00 68.69 124 LEU A O 1
ATOM 935 N N . HIS A 1 125 ? 4.566 6.565 13.842 1.00 65.19 125 HIS A N 1
ATOM 936 C CA . HIS A 1 125 ? 5.930 7.140 13.950 1.00 65.19 125 HIS A CA 1
ATOM 937 C C . HIS A 1 125 ? 6.866 6.618 12.836 1.00 65.19 125 HIS A C 1
ATOM 939 O O . HIS A 1 125 ? 6.501 5.760 12.044 1.00 65.19 125 HIS A O 1
ATOM 945 N N . ASN A 1 126 ? 8.020 7.279 12.699 1.00 54.03 126 ASN A N 1
ATOM 946 C CA . ASN A 1 126 ? 8.806 7.472 11.475 1.00 54.03 126 ASN A CA 1
ATOM 947 C C . ASN A 1 126 ? 9.510 6.225 10.896 1.00 54.03 126 ASN A C 1
ATOM 949 O O . ASN A 1 126 ? 9.966 5.351 11.627 1.00 54.03 126 ASN A O 1
ATOM 953 N N . TRP A 1 127 ? 9.704 6.253 9.571 1.00 52.84 127 TRP A N 1
ATOM 954 C CA . TRP A 1 127 ? 10.715 5.496 8.831 1.00 52.84 127 TRP A CA 1
ATOM 955 C C . TRP A 1 127 ? 12.069 5.558 9.537 1.00 52.84 127 TRP A C 1
ATOM 957 O O . TRP A 1 127 ? 12.660 6.631 9.568 1.00 52.84 127 TRP A O 1
ATOM 967 N N . LEU A 1 128 ? 12.566 4.433 10.057 1.00 48.22 128 LEU A N 1
ATOM 968 C CA . LEU A 1 128 ? 13.996 4.139 10.214 1.00 48.22 128 LEU A CA 1
ATOM 969 C C . LEU A 1 128 ? 14.170 2.718 10.780 1.00 48.22 128 LEU A C 1
ATOM 971 O O . LEU A 1 128 ? 14.369 2.528 11.972 1.00 48.22 128 LEU A O 1
ATOM 975 N N . LEU A 1 129 ? 14.227 1.723 9.890 1.00 48.88 129 LEU A N 1
ATOM 976 C CA . LEU A 1 129 ? 14.907 0.444 10.165 1.00 48.88 129 LEU A CA 1
ATOM 977 C C . LEU A 1 129 ? 16.448 0.612 10.243 1.00 48.88 129 LEU A C 1
ATOM 979 O O . LEU A 1 129 ? 17.179 -0.371 10.305 1.00 48.88 129 LEU A O 1
ATOM 983 N N . LEU A 1 130 ? 16.965 1.850 10.201 1.00 51.81 130 LEU A N 1
ATOM 984 C CA . LEU A 1 130 ? 18.386 2.153 9.982 1.00 51.81 130 LEU A CA 1
ATOM 985 C C . LEU A 1 130 ? 19.085 2.876 11.154 1.00 51.81 130 LEU A C 1
ATOM 987 O O . LEU A 1 130 ? 20.296 3.075 11.077 1.00 51.81 130 LEU A O 1
ATOM 991 N N . ASP A 1 131 ? 18.393 3.240 12.244 1.00 49.91 131 ASP A N 1
ATOM 992 C CA . ASP A 1 131 ? 19.034 3.832 13.436 1.00 49.91 131 ASP A CA 1
ATOM 993 C C . ASP A 1 131 ? 18.909 2.889 14.643 1.00 49.91 131 ASP A C 1
ATOM 995 O O . ASP A 1 131 ? 17.815 2.597 15.111 1.00 49.91 131 ASP A O 1
ATOM 999 N N . ARG A 1 132 ? 20.047 2.402 15.157 1.00 53.72 132 ARG A N 1
ATOM 1000 C CA . ARG A 1 132 ? 20.137 1.445 16.282 1.00 53.72 132 ARG A CA 1
ATOM 1001 C C . ARG A 1 132 ? 19.938 2.083 17.666 1.00 53.72 132 ARG A C 1
ATOM 1003 O O . ARG A 1 132 ? 20.290 1.481 18.682 1.00 53.72 132 ARG A O 1
ATOM 1010 N N . ARG A 1 133 ? 19.435 3.314 17.742 1.00 57.09 133 ARG A N 1
ATOM 1011 C CA . ARG A 1 133 ? 19.060 3.955 19.013 1.00 57.09 133 ARG A CA 1
ATOM 1012 C C . ARG A 1 133 ? 17.689 3.451 19.464 1.00 57.09 133 ARG A C 1
ATOM 1014 O O . ARG A 1 133 ? 16.918 2.980 18.644 1.00 57.09 133 ARG A O 1
ATOM 1021 N N . LYS A 1 134 ? 17.375 3.530 20.766 1.00 55.72 134 LYS A N 1
ATOM 1022 C CA . LYS A 1 134 ? 16.021 3.233 21.270 1.00 55.72 134 LYS A CA 1
ATOM 1023 C C . LYS A 1 134 ? 15.019 4.125 20.533 1.00 55.72 134 LYS A C 1
ATOM 1025 O O . LYS A 1 134 ? 14.947 5.321 20.810 1.00 55.72 134 LYS A O 1
ATOM 1030 N N . VAL A 1 135 ? 14.306 3.542 19.577 1.00 62.34 135 VAL A N 1
ATOM 1031 C CA . VAL A 1 135 ? 13.243 4.206 18.832 1.00 62.34 135 VAL A CA 1
ATOM 1032 C C . VAL A 1 135 ? 11.967 4.049 19.646 1.00 62.34 135 VAL A C 1
ATOM 1034 O O . VAL A 1 135 ? 11.637 2.949 20.080 1.00 62.34 135 VAL A O 1
ATOM 1037 N N . PHE A 1 136 ? 11.287 5.160 19.904 1.00 69.44 136 PHE A N 1
ATOM 1038 C CA . PHE A 1 136 ? 9.967 5.160 20.523 1.00 69.44 136 PHE A CA 1
ATOM 1039 C C . PHE A 1 136 ? 8.909 5.368 19.438 1.00 69.44 136 PHE A C 1
ATOM 1041 O O . PHE A 1 136 ? 9.100 6.191 18.539 1.00 69.44 136 PHE A O 1
ATOM 1048 N N . GLY A 1 137 ? 7.789 4.659 19.563 1.00 78.12 137 GLY A N 1
ATOM 1049 C CA . GLY A 1 137 ? 6.645 4.741 18.655 1.00 78.12 137 GLY A CA 1
ATOM 1050 C C . GLY A 1 137 ? 6.416 3.453 17.865 1.00 78.12 137 GLY A C 1
ATOM 1051 O O . GLY A 1 137 ? 7.242 2.549 17.905 1.00 78.12 137 GLY A O 1
ATOM 1052 N N . ALA A 1 138 ? 5.282 3.392 17.165 1.00 85.62 138 ALA A N 1
ATOM 1053 C CA . ALA A 1 138 ? 4.928 2.275 16.294 1.00 85.62 138 ALA A CA 1
ATOM 1054 C C . ALA A 1 138 ? 5.496 2.517 14.890 1.00 85.62 138 ALA A C 1
ATOM 1056 O O . ALA A 1 138 ? 5.082 3.458 14.199 1.00 85.62 138 ALA A O 1
ATOM 1057 N N . ALA A 1 139 ? 6.460 1.693 14.494 1.00 84.69 139 ALA A N 1
ATOM 1058 C CA . ALA A 1 139 ? 7.118 1.749 13.202 1.00 84.69 139 ALA A CA 1
ATOM 1059 C C . ALA A 1 139 ? 6.259 1.117 12.092 1.00 84.69 139 ALA A C 1
ATOM 1061 O O . ALA A 1 139 ? 5.140 0.631 12.291 1.00 84.69 139 ALA A O 1
ATOM 1062 N N . HIS A 1 140 ? 6.785 1.171 10.870 1.00 85.38 140 HIS A N 1
ATOM 1063 C CA . HIS A 1 140 ? 6.167 0.509 9.730 1.00 85.38 140 HIS A CA 1
ATOM 1064 C C . HIS A 1 140 ? 6.149 -1.010 9.943 1.00 85.38 140 HIS A C 1
ATOM 1066 O O . HIS A 1 140 ? 7.194 -1.586 10.232 1.00 85.38 140 HIS A O 1
ATOM 1072 N N . ALA A 1 141 ? 4.981 -1.625 9.735 1.00 88.31 141 ALA A N 1
ATOM 1073 C CA . ALA A 1 141 ? 4.710 -3.056 9.889 1.00 88.31 141 ALA A CA 1
ATOM 1074 C C . ALA A 1 141 ? 4.671 -3.606 11.331 1.00 88.31 141 ALA A C 1
ATOM 1076 O O . ALA A 1 141 ? 4.392 -4.793 11.498 1.00 88.31 141 ALA A O 1
ATOM 1077 N N . ASP A 1 142 ? 4.850 -2.773 12.365 1.00 89.62 142 ASP A N 1
ATOM 1078 C CA . ASP A 1 142 ? 4.701 -3.203 13.769 1.00 89.62 142 ASP A CA 1
ATOM 1079 C C . ASP A 1 142 ? 3.280 -3.710 14.082 1.00 89.62 142 ASP A C 1
ATOM 1081 O O . ASP A 1 142 ? 3.084 -4.511 14.993 1.00 89.62 142 ASP A O 1
ATOM 1085 N N . ASP A 1 143 ? 2.278 -3.288 13.305 1.00 91.06 143 ASP A N 1
ATOM 1086 C CA . ASP A 1 143 ? 0.891 -3.728 13.435 1.00 91.06 143 ASP A CA 1
ATOM 1087 C C . ASP A 1 143 ? 0.663 -5.181 12.973 1.00 91.06 143 ASP A C 1
ATOM 1089 O O . ASP A 1 143 ? -0.297 -5.824 13.403 1.00 91.06 143 ASP A O 1
ATOM 1093 N N . LEU A 1 144 ? 1.549 -5.734 12.134 1.00 92.44 144 LEU A N 1
ATOM 1094 C CA . LEU A 1 144 ? 1.381 -7.079 11.573 1.00 92.44 144 LEU A CA 1
ATOM 1095 C C . LEU A 1 144 ? 1.482 -8.180 12.630 1.00 92.44 144 LEU A C 1
ATOM 1097 O O . LEU A 1 144 ? 0.785 -9.187 12.511 1.00 92.44 144 LEU A O 1
ATOM 1101 N N . GLY A 1 145 ? 2.307 -7.987 13.665 1.00 91.62 145 GLY A N 1
ATOM 1102 C CA . GLY A 1 145 ? 2.483 -8.968 14.742 1.00 91.62 145 GLY A CA 1
ATOM 1103 C C . GLY A 1 145 ? 1.220 -9.178 15.576 1.00 91.62 145 GLY A C 1
ATOM 1104 O O . GLY A 1 145 ? 1.078 -10.210 16.224 1.00 91.62 145 GLY A O 1
ATOM 1105 N N . TYR A 1 146 ? 0.280 -8.232 15.519 1.00 93.56 146 TYR A N 1
ATOM 1106 C CA . TYR A 1 146 ? -1.012 -8.343 16.187 1.00 93.56 146 TYR A CA 1
ATOM 1107 C C . TYR A 1 146 ? -2.099 -8.991 15.315 1.00 93.56 146 TYR A C 1
ATOM 1109 O O . TYR A 1 146 ? -3.151 -9.361 15.828 1.00 93.56 146 TYR A O 1
ATOM 1117 N N . LEU A 1 147 ? -1.872 -9.118 14.002 1.00 94.75 147 LEU A N 1
ATOM 1118 C CA . LEU A 1 147 ? -2.801 -9.759 13.062 1.00 94.75 147 LEU A CA 1
ATOM 1119 C C . LEU A 1 147 ? -2.373 -11.181 12.696 1.00 94.75 147 LEU A C 1
ATOM 1121 O O . LEU A 1 147 ? -3.220 -12.031 12.422 1.00 94.75 147 LEU A O 1
ATOM 1125 N N . PHE A 1 148 ? -1.065 -11.432 12.663 1.00 93.44 148 PHE A N 1
ATOM 1126 C CA . PHE A 1 148 ? -0.490 -12.684 12.199 1.00 93.44 148 PHE A CA 1
ATOM 1127 C C . PHE A 1 148 ? 0.636 -13.146 13.115 1.00 93.44 148 PHE A C 1
ATOM 1129 O O . PHE A 1 148 ? 1.437 -12.356 13.609 1.00 93.44 148 PHE A O 1
ATOM 1136 N N . THR A 1 149 ? 0.770 -14.461 13.248 1.00 90.75 149 THR A N 1
ATOM 1137 C CA . THR A 1 149 ? 1.967 -15.071 13.824 1.00 90.75 149 THR A CA 1
ATOM 1138 C C . THR A 1 149 ? 3.131 -14.932 12.836 1.00 90.75 149 THR A C 1
ATOM 1140 O O . THR A 1 149 ? 3.170 -15.622 11.820 1.00 90.75 149 THR A O 1
ATOM 1143 N N . ILE A 1 150 ? 4.074 -14.024 13.116 1.00 85.06 150 ILE A N 1
ATOM 1144 C CA . ILE A 1 150 ? 5.208 -13.714 12.217 1.00 85.06 150 ILE A CA 1
ATOM 1145 C C . ILE A 1 150 ? 6.371 -14.708 12.373 1.00 85.06 150 ILE A C 1
ATOM 1147 O O . ILE A 1 150 ? 7.106 -14.948 11.416 1.00 85.06 150 ILE A O 1
ATOM 1151 N N . SER A 1 151 ? 6.543 -15.300 13.558 1.00 83.19 151 SER A N 1
ATOM 1152 C CA . SER A 1 151 ? 7.618 -16.256 13.848 1.00 83.19 151 SER A CA 1
ATOM 1153 C C . SER A 1 151 ? 7.053 -17.570 14.390 1.00 83.19 151 SER A C 1
ATOM 1155 O O . SER A 1 151 ? 6.185 -17.531 15.269 1.00 83.19 151 SER A O 1
ATOM 1157 N N . PRO A 1 152 ? 7.549 -18.735 13.931 1.00 80.19 152 PRO A N 1
ATOM 1158 C CA . PRO A 1 152 ? 7.199 -20.013 14.544 1.00 80.19 152 PRO A CA 1
ATOM 1159 C C . PRO A 1 152 ? 7.667 -20.098 16.006 1.00 80.19 152 PRO A C 1
ATOM 1161 O O . PRO A 1 152 ? 6.993 -20.735 16.806 1.00 80.19 152 PRO A O 1
ATOM 1164 N N . ASP A 1 153 ? 8.743 -19.392 16.366 1.00 83.31 153 ASP A N 1
ATOM 1165 C CA . ASP A 1 153 ? 9.336 -19.376 17.712 1.00 83.31 153 ASP A CA 1
ATOM 1166 C C . ASP A 1 153 ? 8.812 -18.209 18.575 1.00 83.31 153 ASP A C 1
ATOM 1168 O O . ASP A 1 153 ? 9.545 -17.649 19.389 1.00 83.31 153 ASP A O 1
ATOM 1172 N N . HIS A 1 154 ? 7.576 -17.758 18.346 1.00 82.06 154 HIS A N 1
ATOM 1173 C CA . HIS A 1 154 ? 6.989 -16.683 19.147 1.00 82.06 154 HIS A CA 1
ATOM 1174 C C . HIS A 1 154 ? 6.744 -17.140 20.591 1.00 82.06 154 HIS A C 1
ATOM 1176 O O . HIS A 1 154 ? 6.325 -18.269 20.840 1.00 82.06 154 HIS A O 1
ATOM 1182 N N . GLU A 1 155 ? 6.995 -16.247 21.544 1.00 83.75 155 GLU A N 1
ATOM 1183 C CA . GLU A 1 155 ? 6.633 -16.475 22.941 1.00 83.75 155 GLU A CA 1
ATOM 1184 C C . GLU A 1 155 ? 5.115 -16.332 23.117 1.00 83.75 155 GLU A C 1
ATOM 1186 O O . GLU A 1 155 ? 4.473 -15.502 22.464 1.00 83.75 155 GLU A O 1
ATOM 1191 N N . GLU A 1 156 ? 4.533 -17.142 24.004 1.00 86.06 156 GLU A N 1
ATOM 1192 C CA . GLU A 1 156 ? 3.130 -16.981 24.378 1.00 86.06 156 GLU A CA 1
ATOM 1193 C C . GLU A 1 156 ? 2.939 -15.648 25.109 1.00 86.06 156 GLU A C 1
ATOM 1195 O O . GLU A 1 156 ? 3.651 -15.332 26.064 1.00 86.06 156 GLU A O 1
ATOM 1200 N N . LEU A 1 157 ? 1.955 -14.864 24.665 1.00 89.62 157 LEU A N 1
ATOM 1201 C CA . LEU A 1 157 ? 1.612 -13.606 25.318 1.00 89.62 157 LEU A CA 1
ATOM 1202 C C . LEU A 1 157 ? 0.935 -13.874 26.663 1.00 89.62 157 LEU A C 1
ATOM 1204 O O . LEU A 1 157 ? 0.056 -14.731 26.779 1.00 89.62 157 LEU A O 1
ATOM 1208 N N . GLU A 1 158 ? 1.287 -13.086 27.679 1.00 92.69 158 GLU A N 1
ATOM 1209 C CA . GLU A 1 158 ? 0.616 -13.159 28.975 1.00 92.69 158 GLU A CA 1
ATOM 1210 C C . GLU A 1 158 ? -0.881 -12.847 28.826 1.00 92.69 158 GLU A C 1
ATOM 1212 O O . GLU A 1 158 ? -1.270 -11.899 28.136 1.00 92.69 158 GLU A O 1
ATOM 1217 N N . SER A 1 159 ? -1.735 -13.604 29.523 1.00 89.62 159 SER A N 1
ATOM 1218 C CA . SER A 1 159 ? -3.196 -13.541 29.348 1.00 89.62 159 SER A CA 1
ATOM 1219 C C . SER A 1 159 ? -3.830 -12.180 29.673 1.00 89.62 159 SER A C 1
ATOM 1221 O O . SER A 1 159 ? -4.944 -11.917 29.240 1.00 89.62 159 SER A O 1
ATOM 1223 N N . ASN A 1 160 ? -3.143 -11.315 30.426 1.00 91.50 160 ASN A N 1
ATOM 1224 C CA . ASN A 1 160 ? -3.608 -9.967 30.786 1.00 91.50 160 ASN A CA 1
ATOM 1225 C C . ASN A 1 160 ? -2.738 -8.857 30.169 1.00 91.50 160 ASN A C 1
ATOM 1227 O O . ASN A 1 160 ? -2.752 -7.720 30.643 1.00 91.50 160 ASN A O 1
ATOM 1231 N N . SER A 1 161 ? -1.942 -9.191 29.151 1.00 93.75 161 SER A N 1
ATOM 1232 C CA . SER A 1 161 ? -1.054 -8.236 28.493 1.00 93.75 161 SER A CA 1
ATOM 1233 C C . SER A 1 161 ? -1.826 -7.235 27.627 1.00 93.75 161 SER A C 1
ATOM 1235 O O . SER A 1 161 ? -2.904 -7.512 27.081 1.00 93.75 161 SER A O 1
ATOM 1237 N N . THR A 1 162 ? -1.245 -6.047 27.468 1.00 93.81 162 THR A N 1
ATOM 1238 C CA . THR A 1 162 ? -1.727 -5.037 26.516 1.00 93.81 162 THR A CA 1
ATOM 1239 C C . THR A 1 162 ? -1.633 -5.523 25.070 1.00 93.81 162 THR A C 1
ATOM 1241 O O . THR A 1 162 ? -2.449 -5.149 24.229 1.00 93.81 162 THR A O 1
ATOM 1244 N N . GLU A 1 163 ? -0.673 -6.395 24.792 1.00 92.69 163 GLU A N 1
ATOM 1245 C CA . GLU A 1 163 ? -0.389 -7.006 23.505 1.00 92.69 163 GLU A CA 1
ATOM 1246 C C . GLU A 1 163 ? -1.510 -7.962 23.106 1.00 92.69 163 GLU A C 1
ATOM 1248 O O . GLU A 1 163 ? -2.079 -7.788 22.032 1.00 92.69 163 GLU A O 1
ATOM 1253 N N . LEU A 1 164 ? -1.899 -8.898 23.985 1.00 93.81 164 LEU A N 1
ATOM 1254 C CA . LEU A 1 164 ? -3.011 -9.817 23.714 1.00 93.81 164 LEU A CA 1
ATOM 1255 C C . LEU A 1 164 ? -4.332 -9.055 23.548 1.00 93.81 164 LEU A C 1
ATOM 1257 O O . LEU A 1 164 ? -5.084 -9.308 22.612 1.00 93.81 164 LEU A O 1
ATOM 1261 N N . THR A 1 165 ? -4.562 -8.032 24.377 1.00 95.25 165 THR A N 1
ATOM 1262 C CA . THR A 1 165 ? -5.716 -7.130 24.211 1.00 95.25 165 THR A CA 1
ATOM 1263 C C . THR A 1 165 ? -5.710 -6.443 22.837 1.00 95.25 165 THR A C 1
ATOM 1265 O O . THR A 1 165 ? -6.762 -6.230 22.232 1.00 95.25 165 THR A O 1
ATOM 1268 N N . THR A 1 166 ? -4.532 -6.077 22.329 1.00 95.31 166 THR A N 1
ATOM 1269 C CA . THR A 1 166 ? -4.373 -5.443 21.011 1.00 95.31 166 THR A CA 1
ATOM 1270 C C . THR A 1 166 ? -4.590 -6.443 19.872 1.00 95.31 166 THR A C 1
ATOM 1272 O O . THR A 1 166 ? -5.267 -6.089 18.905 1.00 95.31 166 THR A O 1
ATOM 1275 N N . VAL A 1 167 ? -4.106 -7.687 20.010 1.00 95.25 167 VAL A N 1
ATOM 1276 C CA . VAL A 1 167 ? -4.408 -8.807 19.094 1.00 95.25 167 VAL A CA 1
ATOM 1277 C C . VAL A 1 167 ? -5.918 -8.983 18.967 1.00 95.25 167 VAL A C 1
ATOM 1279 O O . VAL A 1 167 ? -6.458 -8.893 17.864 1.00 95.25 167 VAL A O 1
ATOM 1282 N N . ASP A 1 168 ? -6.614 -9.148 20.095 1.00 95.25 168 ASP A N 1
ATOM 1283 C CA . ASP A 1 168 ? -8.059 -9.381 20.113 1.00 95.25 168 ASP A CA 1
ATOM 1284 C C . ASP A 1 168 ? -8.820 -8.239 19.432 1.00 95.25 168 ASP A C 1
ATOM 1286 O O . ASP A 1 168 ? -9.705 -8.478 18.607 1.00 95.25 168 ASP A O 1
ATOM 1290 N N . ARG A 1 169 ? -8.447 -6.984 19.713 1.00 96.25 169 ARG A N 1
ATOM 1291 C CA . ARG A 1 169 ? -9.063 -5.803 19.089 1.00 96.25 169 ARG A CA 1
ATOM 1292 C C . ARG A 1 169 ? -8.836 -5.759 17.581 1.00 96.25 169 ARG A C 1
ATOM 1294 O O . ARG A 1 169 ? -9.799 -5.567 16.841 1.00 96.25 169 ARG A O 1
ATOM 1301 N N . LEU A 1 170 ? -7.597 -5.920 17.115 1.00 95.94 170 LEU A N 1
ATOM 1302 C CA . LEU A 1 170 ? -7.271 -5.829 15.689 1.00 95.94 170 LEU A CA 1
ATOM 1303 C C . LEU A 1 170 ? -7.896 -6.974 14.889 1.00 95.94 170 LEU A C 1
ATOM 1305 O O . LEU A 1 170 ? -8.529 -6.723 13.862 1.00 95.94 170 LEU A O 1
ATOM 1309 N N . VAL A 1 171 ? -7.811 -8.212 15.381 1.00 96.81 171 VAL A N 1
ATOM 1310 C CA . VAL A 1 171 ? -8.457 -9.367 14.739 1.00 96.81 171 VAL A CA 1
ATOM 1311 C C . VAL A 1 171 ? -9.976 -9.189 14.708 1.00 96.81 171 VAL A C 1
ATOM 1313 O O . VAL A 1 171 ? -10.597 -9.424 13.668 1.00 96.81 171 VAL A O 1
ATOM 1316 N N . THR A 1 172 ? -10.586 -8.711 15.797 1.00 97.25 172 THR A N 1
ATOM 1317 C CA . THR A 1 172 ? -12.032 -8.430 15.835 1.00 97.25 172 THR A CA 1
ATOM 1318 C C . THR A 1 172 ? -12.415 -7.358 14.814 1.00 97.25 172 THR A C 1
ATOM 1320 O O . THR A 1 172 ? -13.292 -7.593 13.989 1.00 97.25 172 THR A O 1
ATOM 1323 N N . LEU A 1 173 ? -11.704 -6.226 14.765 1.00 97.06 173 LEU A N 1
ATOM 1324 C CA . LEU A 1 173 ? -11.956 -5.161 13.785 1.00 97.06 173 LEU A CA 1
ATOM 1325 C C . LEU A 1 173 ? -11.858 -5.664 12.334 1.00 97.06 173 LEU A C 1
ATOM 1327 O O . LEU A 1 173 ? -12.764 -5.419 11.534 1.00 97.06 173 LEU A O 1
ATOM 1331 N N . TRP A 1 174 ? -10.789 -6.389 11.986 1.00 96.94 174 TRP A N 1
ATOM 1332 C CA . TRP A 1 174 ? -10.572 -6.886 10.620 1.00 96.94 174 TRP A CA 1
ATOM 1333 C C . TRP A 1 174 ? -11.619 -7.932 10.232 1.00 96.94 174 TRP A C 1
ATOM 1335 O O . TRP A 1 174 ? -12.145 -7.907 9.116 1.00 96.94 174 TRP A O 1
ATOM 1345 N N . THR A 1 175 ? -11.951 -8.847 11.146 1.00 97.19 175 THR A N 1
ATOM 1346 C CA . THR A 1 175 ? -12.941 -9.897 10.876 1.00 97.19 175 THR A CA 1
ATOM 1347 C C . THR A 1 175 ? -14.358 -9.340 10.785 1.00 97.19 175 THR A C 1
ATOM 1349 O O . THR A 1 175 ? -15.091 -9.729 9.873 1.00 97.19 175 THR A O 1
ATOM 1352 N N . ASN A 1 176 ? -14.727 -8.388 11.642 1.00 97.06 176 ASN A N 1
ATOM 1353 C CA . ASN A 1 176 ? -16.009 -7.694 11.563 1.00 97.06 176 ASN A CA 1
ATOM 1354 C C . ASN A 1 176 ? -16.131 -6.907 10.259 1.00 97.06 176 ASN A C 1
ATOM 1356 O O . ASN A 1 176 ? -17.142 -7.018 9.562 1.00 97.06 176 ASN A O 1
ATOM 1360 N N . PHE A 1 177 ? -15.078 -6.183 9.862 1.00 97.19 177 PHE A N 1
ATOM 1361 C CA . PHE A 1 177 ? -15.058 -5.488 8.577 1.00 97.19 177 PHE A CA 1
ATOM 1362 C C . PHE A 1 177 ? -15.293 -6.449 7.411 1.00 97.19 177 PHE A C 1
ATOM 1364 O O . PHE A 1 177 ? -16.123 -6.179 6.543 1.00 97.19 177 PHE A O 1
ATOM 1371 N N . ALA A 1 178 ? -14.592 -7.586 7.402 1.00 96.19 178 ALA A N 1
ATOM 1372 C CA . ALA A 1 178 ? -14.717 -8.585 6.350 1.00 96.19 178 ALA A CA 1
ATOM 1373 C C . ALA A 1 178 ? -16.125 -9.208 6.293 1.00 96.19 178 ALA A C 1
ATOM 1375 O O . ALA A 1 178 ? -16.647 -9.417 5.193 1.00 96.19 178 ALA A O 1
ATOM 1376 N N . LYS A 1 179 ? -16.738 -9.478 7.455 1.00 95.94 179 LYS A N 1
ATOM 1377 C CA . LYS A 1 179 ? -18.022 -10.185 7.589 1.00 95.94 179 LYS A CA 1
ATOM 1378 C C . LYS A 1 179 ? -19.246 -9.277 7.442 1.00 95.94 179 LYS A C 1
ATOM 1380 O O . LYS A 1 179 ? -20.069 -9.521 6.561 1.00 95.94 179 LYS A O 1
ATOM 1385 N N . SER A 1 180 ? -19.386 -8.271 8.305 1.00 92.50 180 SER A N 1
ATOM 1386 C CA . SER A 1 180 ? -20.642 -7.532 8.531 1.00 92.50 180 SER A CA 1
ATOM 1387 C C . SER A 1 180 ? -20.519 -6.017 8.357 1.00 92.50 180 SER A C 1
ATOM 1389 O O . SER A 1 180 ? -21.536 -5.357 8.176 1.00 92.50 180 SER A O 1
ATOM 1391 N N . GLN A 1 181 ? -19.296 -5.471 8.363 1.00 89.00 181 GLN A N 1
ATOM 1392 C CA . GLN A 1 181 ? -18.994 -4.032 8.456 1.00 89.00 181 GLN A CA 1
ATOM 1393 C C . GLN A 1 181 ? -19.407 -3.368 9.775 1.00 89.00 181 GLN A C 1
ATOM 1395 O O . GLN A 1 181 ? -19.193 -2.166 9.926 1.00 89.00 181 GLN A O 1
ATOM 1400 N N . ASP A 1 182 ? -19.930 -4.127 10.738 1.00 92.75 182 ASP A N 1
ATOM 1401 C CA . ASP A 1 182 ? -20.165 -3.634 12.090 1.00 92.75 182 ASP A CA 1
ATOM 1402 C C . ASP A 1 182 ? -18.865 -3.709 12.899 1.00 92.75 182 ASP A C 1
ATOM 1404 O O . ASP A 1 182 ? -18.582 -4.681 13.596 1.00 92.75 182 ASP A O 1
ATOM 1408 N N . LEU A 1 183 ? -18.038 -2.668 12.788 1.00 93.88 183 LEU A N 1
ATOM 1409 C CA . LEU A 1 183 ? -16.764 -2.582 13.511 1.00 93.88 183 LEU A CA 1
ATOM 1410 C C . LEU A 1 183 ? -16.939 -2.510 15.038 1.00 93.88 183 LEU A C 1
ATOM 1412 O O . LEU A 1 183 ? -15.961 -2.684 15.760 1.00 93.88 183 LEU A O 1
ATOM 1416 N N . GLY A 1 184 ? -18.152 -2.239 15.530 1.00 92.25 184 GLY A N 1
ATOM 1417 C CA . GLY A 1 184 ? -18.448 -2.097 16.952 1.00 92.25 184 GLY A CA 1
ATOM 1418 C C . GLY A 1 184 ? -18.744 -3.409 17.672 1.00 92.25 184 GLY A C 1
ATOM 1419 O O . GLY A 1 184 ? -18.626 -3.462 18.902 1.00 92.25 184 GLY A O 1
ATOM 1420 N N . GLU A 1 185 ? -19.110 -4.459 16.931 1.00 93.81 185 GLU A N 1
ATOM 1421 C CA . GLU A 1 185 ? -19.499 -5.758 17.479 1.00 93.81 185 GLU A CA 1
ATOM 1422 C C . GLU A 1 185 ? -18.387 -6.330 18.379 1.00 93.81 185 GLU A C 1
ATOM 1424 O O . GLU A 1 185 ? -17.288 -6.646 17.929 1.00 93.81 185 GLU A O 1
ATOM 1429 N N . GLY A 1 186 ? -18.669 -6.428 19.684 1.00 92.62 186 GLY A N 1
ATOM 1430 C CA . GLY A 1 186 ? -17.726 -6.929 20.692 1.00 92.62 186 GLY A CA 1
ATOM 1431 C C . GLY A 1 186 ? -16.692 -5.919 21.212 1.00 92.62 186 GLY A C 1
ATOM 1432 O O . GLY A 1 186 ? -15.927 -6.270 22.106 1.00 92.62 186 GLY A O 1
ATOM 1433 N N . LEU A 1 187 ? -16.678 -4.670 20.724 1.00 92.94 187 LEU A N 1
ATOM 1434 C CA . LEU A 1 187 ? -15.649 -3.670 21.063 1.00 92.94 187 LEU A CA 1
ATOM 1435 C C . LEU A 1 187 ? -16.166 -2.423 21.796 1.00 92.94 187 LEU A C 1
ATOM 1437 O O . LEU A 1 187 ? -15.366 -1.551 22.132 1.00 92.94 187 LEU A O 1
ATOM 1441 N N . ASN A 1 188 ? -17.476 -2.328 22.063 1.00 91.62 188 ASN A N 1
ATOM 1442 C CA . ASN A 1 188 ? -18.119 -1.126 22.626 1.00 91.62 188 ASN A CA 1
ATOM 1443 C C . ASN A 1 188 ? -17.670 0.159 21.896 1.00 91.62 188 ASN A C 1
ATOM 1445 O O . ASN A 1 188 ? -17.333 1.172 22.510 1.00 91.62 188 ASN A O 1
ATOM 1449 N N . LEU A 1 189 ? -17.603 0.070 20.567 1.00 94.00 189 LEU A N 1
ATOM 1450 C CA . LEU A 1 189 ? -17.067 1.092 19.681 1.00 94.00 189 LEU A CA 1
ATOM 1451 C C . LEU A 1 189 ? -18.166 1.566 18.731 1.00 94.00 189 LEU A C 1
ATOM 1453 O O . LEU A 1 189 ? -18.863 0.760 18.123 1.00 94.00 189 LEU A O 1
ATOM 1457 N N . THR A 1 190 ? -18.279 2.878 18.550 1.00 93.31 190 THR A N 1
ATOM 1458 C CA . THR A 1 190 ? -19.066 3.475 17.467 1.00 93.31 190 THR A CA 1
ATOM 1459 C C . THR A 1 190 ? -18.126 4.289 16.596 1.00 93.31 190 THR A C 1
ATOM 1461 O O . THR A 1 190 ? -17.593 5.306 17.040 1.00 93.31 190 THR A O 1
ATOM 1464 N N . TRP A 1 191 ? -17.897 3.826 15.370 1.00 93.75 191 TRP A N 1
ATOM 1465 C CA . TRP A 1 191 ? -17.025 4.490 14.410 1.00 93.75 191 TRP A CA 1
ATOM 1466 C C . TRP A 1 191 ? -17.653 4.455 13.017 1.00 93.75 191 TRP A C 1
ATOM 1468 O O . TRP A 1 191 ? -17.667 3.422 12.351 1.00 93.75 191 TRP A O 1
ATOM 1478 N N . ASP A 1 192 ? -18.199 5.599 12.611 1.00 91.62 192 ASP A N 1
ATOM 1479 C CA . ASP A 1 192 ? -18.885 5.757 11.331 1.00 91.62 192 ASP A CA 1
ATOM 1480 C C . ASP A 1 192 ? -17.888 5.972 10.176 1.00 91.62 192 ASP A C 1
ATOM 1482 O O . ASP A 1 192 ? -16.800 6.519 10.397 1.00 91.62 192 ASP A O 1
ATOM 1486 N N . PRO A 1 193 ? -18.258 5.612 8.931 1.00 93.06 193 PRO A N 1
ATOM 1487 C CA . PRO A 1 193 ? -17.499 5.981 7.741 1.00 93.06 193 PRO A CA 1
ATOM 1488 C C . PRO A 1 193 ? -17.269 7.495 7.625 1.00 93.06 193 PRO A C 1
ATOM 1490 O O . PRO A 1 193 ? -18.076 8.307 8.072 1.00 93.06 193 PRO A O 1
ATOM 1493 N N . VAL A 1 194 ? -16.168 7.870 6.976 1.00 92.56 194 VAL A N 1
ATOM 1494 C CA . VAL A 1 194 ? -15.821 9.274 6.725 1.00 92.56 194 VAL A CA 1
ATOM 1495 C C . VAL A 1 194 ? -16.803 9.912 5.739 1.00 92.56 194 VAL A C 1
ATOM 1497 O O . VAL A 1 194 ? -17.048 9.370 4.661 1.00 92.56 194 VAL A O 1
ATOM 1500 N N . GLU A 1 195 ? -17.282 11.109 6.077 1.00 90.69 195 GLU A N 1
ATOM 1501 C CA . GLU A 1 195 ? -18.096 11.970 5.216 1.00 90.69 195 GLU A CA 1
ATOM 1502 C C . GLU A 1 195 ? -17.397 13.318 4.983 1.00 90.69 195 GLU A C 1
ATOM 1504 O O . GLU A 1 195 ? -16.528 13.725 5.756 1.00 90.69 195 GLU A O 1
ATOM 1509 N N . GLU A 1 196 ? -17.791 14.057 3.940 1.00 85.56 196 GLU A N 1
ATOM 1510 C CA . GLU A 1 196 ? -17.230 15.390 3.657 1.00 85.56 196 GLU A CA 1
ATOM 1511 C C . GLU A 1 196 ? -17.394 16.360 4.837 1.00 85.56 196 GLU A C 1
ATOM 1513 O O . GLU A 1 196 ? -16.493 17.141 5.134 1.00 85.56 196 GLU A O 1
ATOM 1518 N N . SER A 1 197 ? -18.526 16.279 5.540 1.00 87.44 197 SER A N 1
ATOM 1519 C CA . SER A 1 197 ? -18.865 17.128 6.688 1.00 87.44 197 SER A CA 1
ATOM 1520 C C . SER A 1 197 ? -18.241 16.657 8.008 1.00 87.44 197 SER A C 1
ATOM 1522 O O . SER A 1 197 ? -18.112 17.452 8.942 1.00 87.44 197 SER A O 1
ATOM 1524 N N . LYS A 1 198 ? -17.868 15.374 8.108 1.00 89.94 198 LYS A N 1
ATOM 1525 C CA . LYS A 1 198 ? -17.388 14.732 9.337 1.00 89.94 198 LYS A CA 1
ATOM 1526 C C . LYS A 1 198 ? -16.334 13.680 8.999 1.00 89.94 198 LYS A C 1
ATOM 1528 O O . LYS A 1 198 ? -16.644 12.548 8.633 1.00 89.94 198 LYS A O 1
ATOM 1533 N N . GLN A 1 199 ? -15.073 14.051 9.191 1.00 92.12 199 GLN A N 1
ATOM 1534 C CA . GLN A 1 199 ? -13.936 13.163 8.975 1.00 92.12 199 GLN A CA 1
ATOM 1535 C C . GLN A 1 199 ? -13.353 12.729 10.317 1.00 92.12 199 GLN A C 1
ATOM 1537 O O . GLN A 1 199 ? -12.824 13.550 11.065 1.00 92.12 199 GLN A O 1
ATOM 1542 N N . THR A 1 200 ? -13.439 11.440 10.631 1.00 95.06 200 THR A N 1
ATOM 1543 C CA . THR A 1 200 ? -12.892 10.865 11.866 1.00 95.06 200 THR A CA 1
ATOM 1544 C C . THR A 1 200 ? -11.904 9.746 11.566 1.00 95.06 200 THR A C 1
ATOM 1546 O O . THR A 1 200 ? -11.889 9.180 10.473 1.00 95.06 200 THR A O 1
ATOM 1549 N N . TYR A 1 201 ? -11.072 9.415 12.548 1.00 94.81 201 TYR A N 1
ATOM 1550 C CA . TYR A 1 201 ? -10.258 8.204 12.540 1.00 94.81 201 TYR A CA 1
ATOM 1551 C C . TYR A 1 201 ? -10.345 7.502 13.892 1.00 94.81 201 TYR A C 1
ATOM 1553 O O . TYR A 1 201 ? -10.551 8.146 14.923 1.00 94.81 201 TYR A O 1
ATOM 1561 N N . LEU A 1 202 ? -10.182 6.183 13.872 1.00 95.81 202 LEU A N 1
ATOM 1562 C CA . LEU A 1 202 ? -10.000 5.374 15.068 1.00 95.81 202 LEU A CA 1
ATOM 1563 C C . LEU A 1 202 ? -8.513 5.340 15.432 1.00 95.81 202 LEU A C 1
ATOM 1565 O O . LEU A 1 202 ? -7.692 4.891 14.633 1.00 95.81 202 LEU A O 1
ATOM 1569 N N . ASP A 1 203 ? -8.175 5.811 16.628 1.00 94.38 203 ASP A N 1
ATOM 1570 C CA . ASP A 1 203 ? -6.877 5.582 17.253 1.00 94.38 203 ASP A CA 1
ATOM 1571 C C . ASP A 1 203 ? -6.899 4.222 17.957 1.00 94.38 203 ASP A C 1
ATOM 1573 O O . ASP A 1 203 ? -7.751 3.953 18.811 1.00 94.38 203 ASP A O 1
ATOM 1577 N N . ILE A 1 204 ? -5.979 3.349 17.550 1.00 93.94 204 ILE A N 1
ATOM 1578 C CA . ILE A 1 204 ? -5.800 2.016 18.119 1.00 93.94 204 ILE A CA 1
ATOM 1579 C C . ILE A 1 204 ? -4.533 2.068 18.964 1.00 93.94 204 ILE A C 1
ATOM 1581 O O . ILE A 1 204 ? -3.420 1.940 18.458 1.00 93.94 204 ILE A O 1
ATOM 1585 N N . ASN A 1 205 ? -4.723 2.284 20.262 1.00 90.62 205 ASN A N 1
ATOM 1586 C CA . ASN A 1 205 ? -3.654 2.381 21.249 1.00 90.62 205 ASN A CA 1
ATOM 1587 C C . ASN A 1 205 ? -4.029 1.535 22.483 1.00 90.62 205 ASN A C 1
ATOM 1589 O O . ASN A 1 205 ? -4.860 0.624 22.391 1.00 90.62 205 ASN A O 1
ATOM 1593 N N . THR A 1 206 ? -3.489 1.854 23.666 1.00 89.19 206 THR A N 1
ATOM 1594 C CA . THR A 1 206 ? -3.902 1.242 24.942 1.00 89.19 206 THR A CA 1
ATOM 1595 C C . THR A 1 206 ? -5.428 1.213 25.094 1.00 89.19 206 THR A C 1
ATOM 1597 O O . THR A 1 206 ? -5.985 0.234 25.593 1.00 89.19 206 THR A O 1
ATOM 1600 N N . ASN A 1 207 ? -6.122 2.242 24.597 1.00 91.75 207 ASN A N 1
ATOM 1601 C CA . ASN A 1 207 ? -7.575 2.286 24.453 1.00 91.75 207 ASN A CA 1
ATOM 1602 C C . ASN A 1 207 ? -7.963 2.586 23.000 1.00 91.75 207 ASN A C 1
ATOM 1604 O O . ASN A 1 207 ? -7.177 3.173 22.259 1.00 91.75 207 ASN A O 1
ATOM 1608 N N . LEU A 1 208 ? -9.182 2.197 22.621 1.00 95.31 208 LEU A N 1
ATOM 1609 C CA . LEU A 1 208 ? -9.796 2.606 21.360 1.00 95.31 208 LEU A CA 1
ATOM 1610 C C . LEU A 1 208 ? -10.459 3.972 21.545 1.00 95.31 208 LEU A C 1
ATOM 1612 O O . LEU A 1 208 ? -11.272 4.142 22.457 1.00 95.31 208 LEU A O 1
ATOM 1616 N N . SER A 1 209 ? -10.143 4.929 20.679 1.00 95.38 209 SER A N 1
ATOM 1617 C CA . SER A 1 209 ? -10.762 6.256 20.717 1.00 95.38 209 SER A CA 1
ATOM 1618 C C . SER A 1 209 ? -10.941 6.839 19.323 1.00 95.38 209 SER A C 1
ATOM 1620 O O . SER A 1 209 ? -10.091 6.697 18.450 1.00 95.38 209 SER A O 1
ATOM 1622 N N . VAL A 1 210 ? -12.075 7.501 19.098 1.00 95.69 210 VAL A N 1
ATOM 1623 C CA . VAL A 1 210 ? -12.387 8.144 17.817 1.00 95.69 210 VAL A CA 1
ATOM 1624 C C . VAL A 1 210 ? -12.042 9.624 17.905 1.00 95.69 210 VAL A C 1
ATOM 1626 O O . VAL A 1 210 ? -12.479 10.317 18.824 1.00 95.69 210 VAL A O 1
ATOM 1629 N N . HIS A 1 211 ? -11.278 10.111 16.933 1.00 94.75 211 HIS A N 1
ATOM 1630 C CA . HIS A 1 211 ? -10.776 11.482 16.880 1.00 94.75 211 HIS A CA 1
ATOM 1631 C C . HIS A 1 211 ? -11.122 12.152 15.553 1.00 94.75 211 HIS A C 1
ATOM 1633 O O . HIS A 1 211 ? -11.425 11.485 14.561 1.00 94.75 211 HIS A O 1
ATOM 1639 N N . ASN A 1 212 ? -11.062 13.484 15.518 1.00 93.19 212 ASN A N 1
ATOM 1640 C CA . ASN A 1 212 ? -11.240 14.247 14.289 1.00 93.19 212 ASN A CA 1
ATOM 1641 C C . ASN A 1 212 ? -9.996 14.107 13.404 1.00 93.19 212 ASN A C 1
ATOM 1643 O O . ASN A 1 212 ? -8.877 14.408 13.825 1.00 93.19 212 ASN A O 1
ATOM 1647 N N . LEU A 1 213 ? -10.185 13.689 12.151 1.00 90.56 213 LEU A N 1
ATOM 1648 C CA . LEU A 1 213 ? -9.087 13.547 11.204 1.00 90.56 213 LEU A CA 1
ATOM 1649 C C . LEU A 1 213 ? -8.349 14.869 11.019 1.00 90.56 213 LEU A C 1
ATOM 1651 O O . LEU A 1 213 ? -7.124 14.851 11.025 1.00 90.56 213 LEU A O 1
ATOM 1655 N N . LEU A 1 214 ? -9.046 16.007 10.965 1.00 87.31 214 LEU A N 1
ATOM 1656 C CA . LEU A 1 214 ? -8.464 17.347 10.800 1.00 87.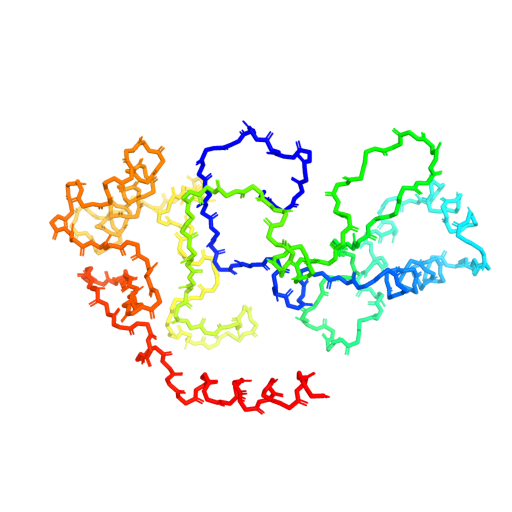31 214 LEU A CA 1
ATOM 1657 C C . LEU A 1 214 ? -7.623 17.830 11.995 1.00 87.31 214 LEU A C 1
ATOM 1659 O O . LEU A 1 214 ? -6.913 18.831 11.873 1.00 87.31 214 LEU A O 1
ATOM 1663 N N . GLU A 1 215 ? -7.574 17.074 13.092 1.00 89.19 215 GLU A N 1
ATOM 1664 C CA . GLU A 1 215 ? -6.681 17.317 14.235 1.00 89.19 215 GLU A CA 1
ATOM 1665 C C . GLU A 1 215 ? -5.393 16.475 14.177 1.00 89.19 215 GLU A C 1
ATOM 1667 O O . GLU A 1 215 ? -4.416 16.766 14.864 1.00 89.19 215 GLU A O 1
ATOM 1672 N N . LEU A 1 216 ? -5.327 15.468 13.297 1.00 87.62 216 LEU A N 1
ATOM 1673 C CA . LEU A 1 216 ? -4.140 14.624 13.132 1.00 87.62 216 LEU A CA 1
ATOM 1674 C C . LEU A 1 216 ? -2.964 15.357 12.446 1.00 87.62 216 LEU A C 1
ATOM 1676 O O . LEU A 1 216 ? -2.871 15.386 11.224 1.00 87.62 216 LEU A O 1
ATOM 1680 N N . HIS A 1 217 ? -2.023 15.903 13.218 1.00 87.94 217 HIS A N 1
ATOM 1681 C CA . HIS A 1 217 ? -0.846 16.641 12.714 1.00 87.94 217 HIS A CA 1
ATOM 1682 C C . HIS A 1 217 ? -1.189 17.845 11.801 1.00 87.94 217 HIS A C 1
ATOM 1684 O O . HIS A 1 217 ? -0.751 17.884 10.643 1.00 87.94 217 HIS A O 1
ATOM 1690 N N . PRO A 1 218 ? -1.922 18.855 12.304 1.00 89.31 218 PRO A N 1
ATOM 1691 C CA . PRO A 1 218 ? -2.409 19.975 11.497 1.00 89.31 218 PRO A CA 1
ATOM 1692 C C . PRO A 1 218 ? -1.279 20.748 10.804 1.00 89.31 218 PRO A C 1
ATOM 1694 O O . PRO A 1 218 ? -1.400 21.074 9.628 1.00 89.31 218 PRO A O 1
ATOM 1697 N N . GLU A 1 219 ? -0.145 20.955 11.480 1.00 91.50 219 GLU A N 1
ATOM 1698 C CA . GLU A 1 219 ? 1.011 21.656 10.904 1.00 91.50 219 GLU A CA 1
ATOM 1699 C C . GLU A 1 219 ? 1.610 20.919 9.699 1.00 91.50 219 GLU A C 1
ATOM 1701 O O . GLU A 1 219 ? 1.956 21.539 8.696 1.00 91.50 219 GLU A O 1
ATOM 1706 N N . ARG A 1 220 ? 1.698 19.582 9.758 1.00 88.19 220 ARG A N 1
ATOM 1707 C CA . ARG A 1 220 ? 2.245 18.783 8.648 1.00 88.19 220 ARG A CA 1
ATOM 1708 C C . ARG A 1 220 ? 1.312 18.793 7.447 1.00 88.19 220 ARG A C 1
ATOM 1710 O O . ARG A 1 220 ? 1.792 18.869 6.322 1.00 88.19 220 ARG A O 1
ATOM 1717 N N . ARG A 1 221 ? 0.000 18.713 7.682 1.00 87.00 221 ARG A N 1
ATOM 1718 C CA . ARG A 1 221 ? -0.991 18.846 6.611 1.00 87.00 221 ARG A CA 1
ATOM 1719 C C . ARG A 1 221 ? -0.911 20.204 5.938 1.00 87.00 221 ARG A C 1
ATOM 1721 O O . ARG A 1 221 ? -0.773 20.237 4.727 1.00 87.00 221 ARG A O 1
ATOM 1728 N N . ALA A 1 222 ? -0.878 21.285 6.719 1.00 89.50 222 ALA A N 1
ATOM 1729 C CA . ALA A 1 222 ? -0.807 22.639 6.180 1.00 89.50 222 ALA A CA 1
ATOM 1730 C C . ALA A 1 222 ? 0.393 22.838 5.237 1.00 89.50 222 ALA A C 1
ATOM 1732 O O . ALA A 1 222 ? 0.265 23.505 4.214 1.00 89.50 222 ALA A O 1
ATOM 1733 N N . VAL A 1 223 ? 1.544 22.222 5.539 1.00 91.31 223 VAL A N 1
ATOM 1734 C CA . VAL A 1 223 ? 2.710 22.232 4.639 1.00 91.31 223 VAL A CA 1
ATOM 1735 C C . VAL A 1 223 ? 2.403 21.540 3.310 1.00 91.31 223 VAL A C 1
ATOM 1737 O O . VAL A 1 223 ? 2.677 22.109 2.257 1.00 91.31 223 VAL A O 1
ATOM 1740 N N . TRP A 1 224 ? 1.841 20.329 3.336 1.00 87.38 224 TRP A N 1
ATOM 1741 C CA . TRP A 1 224 ? 1.498 19.605 2.108 1.00 87.38 224 TRP A CA 1
ATOM 1742 C C . TRP A 1 224 ? 0.409 20.320 1.303 1.00 87.38 224 TRP A C 1
ATOM 1744 O O . TRP A 1 224 ? 0.567 20.477 0.094 1.00 87.38 224 TRP A O 1
ATOM 1754 N N . ASP A 1 225 ? -0.633 20.822 1.963 1.00 88.12 225 ASP A N 1
ATOM 1755 C CA . ASP A 1 225 ? -1.713 21.574 1.319 1.00 88.12 225 ASP A CA 1
ATOM 1756 C C . ASP A 1 225 ? -1.169 22.832 0.622 1.00 88.12 225 ASP A C 1
ATOM 1758 O O . ASP A 1 225 ? -1.542 23.121 -0.512 1.00 88.12 225 ASP A O 1
ATOM 1762 N N . ALA A 1 226 ? -0.224 23.545 1.247 1.00 90.00 226 ALA A N 1
ATOM 1763 C CA . ALA A 1 226 ? 0.418 24.720 0.655 1.00 90.00 226 ALA A CA 1
ATOM 1764 C C . ALA A 1 226 ? 1.340 24.390 -0.534 1.00 90.00 226 ALA A C 1
ATOM 1766 O O . ALA A 1 226 ? 1.497 25.210 -1.439 1.00 90.00 226 ALA A O 1
ATOM 1767 N N . LEU A 1 227 ? 1.967 23.210 -0.542 1.00 86.94 227 LEU A N 1
ATOM 1768 C CA . LEU A 1 227 ? 2.789 22.764 -1.671 1.00 86.94 227 LEU A CA 1
ATOM 1769 C C . LEU A 1 227 ? 1.929 22.448 -2.897 1.00 86.94 227 LEU A C 1
ATOM 1771 O O . LEU A 1 227 ? 2.316 22.791 -4.013 1.00 86.94 227 LEU A O 1
ATOM 1775 N N . TYR A 1 228 ? 0.769 21.822 -2.692 1.00 81.44 228 TYR A N 1
ATOM 1776 C CA . TYR A 1 228 ? -0.101 21.386 -3.784 1.00 81.44 228 TYR A CA 1
ATOM 1777 C C . TYR A 1 228 ? -1.160 22.415 -4.198 1.00 81.44 228 TYR A C 1
ATOM 1779 O O . TYR A 1 228 ? -1.658 22.332 -5.317 1.00 81.44 228 TYR A O 1
ATOM 1787 N N . SER A 1 229 ? -1.448 23.434 -3.383 1.00 76.50 229 SER A N 1
ATOM 1788 C CA . SER A 1 229 ? -2.393 24.506 -3.739 1.00 76.50 229 SER A CA 1
ATOM 1789 C C . SER A 1 229 ? -1.979 25.329 -4.966 1.00 76.50 229 SER A C 1
ATOM 1791 O O . SER A 1 229 ? -2.822 25.979 -5.576 1.00 76.50 229 SER A O 1
ATOM 1793 N N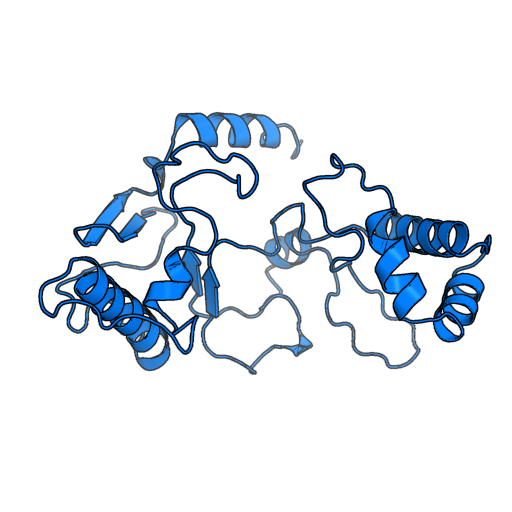 . ASN A 1 230 ? -0.698 25.287 -5.348 1.00 61.81 230 ASN A N 1
ATOM 1794 C CA . ASN A 1 230 ? -0.153 26.003 -6.506 1.00 61.81 230 ASN A CA 1
ATOM 1795 C C . ASN A 1 230 ? 0.009 25.127 -7.761 1.00 61.81 230 ASN A C 1
ATOM 1797 O O . ASN A 1 230 ? 0.504 25.620 -8.770 1.00 61.81 230 ASN A O 1
ATOM 1801 N N . VAL A 1 231 ? -0.345 23.839 -7.697 1.00 60.94 231 VAL A N 1
ATOM 1802 C CA . VAL A 1 231 ? -0.117 22.872 -8.790 1.00 60.94 231 VAL A CA 1
ATOM 1803 C C . VAL A 1 231 ? -1.361 22.689 -9.675 1.00 60.94 231 VAL A C 1
ATOM 1805 O O . VAL A 1 231 ? -1.238 22.223 -10.801 1.00 60.94 231 VAL A O 1
ATOM 1808 N N . ASP A 1 232 ? -2.540 23.115 -9.209 1.00 49.19 232 ASP A N 1
ATOM 1809 C CA . ASP A 1 232 ? -3.811 23.046 -9.951 1.00 49.19 232 ASP A CA 1
ATOM 1810 C C . ASP A 1 232 ? -4.227 24.395 -10.612 1.00 49.19 232 ASP A C 1
ATOM 1812 O O . ASP A 1 232 ? -5.406 24.578 -10.920 1.00 49.19 232 ASP A O 1
ATOM 1816 N N . ASN A 1 233 ? -3.288 25.331 -10.851 1.00 38.69 233 ASN A N 1
ATOM 1817 C CA . ASN A 1 233 ? -3.498 26.555 -11.661 1.00 38.69 233 ASN A CA 1
ATOM 1818 C C . ASN A 1 233 ? -2.790 26.483 -13.019 1.00 38.69 233 ASN A C 1
ATOM 1820 O O . ASN A 1 233 ? -1.568 26.212 -13.025 1.00 38.69 233 ASN A O 1
#

pLDDT: mean 87.46, std 12.6, range [38.69, 97.25]

InterPro domains:
  IPR002018 Carboxylesterase, type B [PF00135] (1-123)
  IPR002018 Carboxylesterase, type B [PF00135] (132-213)
  IPR029058 Alpha/Beta hydrolase fold [G3DSA:3.40.50.1820] (1-125)
  IPR029058 Alpha/Beta hydrolase fold [G3DSA:3.40.50.1820] (126-233)
  IPR029058 Alpha/Beta hydrolase fold [SSF53474] (1-229)

Foldseek 3Di:
DLFPVCAPVAFEEEAEADDLPPPQQEDEPVLLVVLLQVLCVLVVDRDDDPVSSVVSVVPDDPVSSVVSQLVRDDPDPSPRHRSDHDYADDPPVPPDGGGHPHRPVVSVVVVVGHDHHYHYYYFPDDDDPPDPPPDDGQDPPSLVVLADVPDPPDDDDDPPDLSVVLSVLVNLQVVCCRPPNPSCVPQVDDDDDADPVFAWD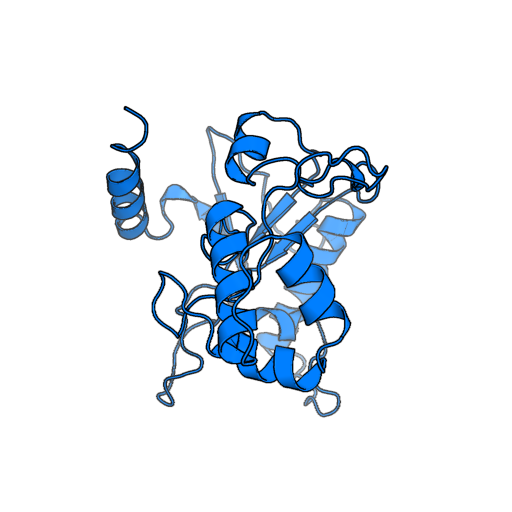WDRDSHTDIDGPCPPPVVVVVVVCVVCVPVVD

Sequence (233 aa):
MLSPSTSGLFQRAISQSGSALNPSAYVDTASAQTRAQQLTQLLGYSAEYNNDIYNFLMGASSENITIQQSNVTTERRASEGLAFVPTAEKETGSGGEVFLPASPLEILKSGNFTRVPYIISRSLHNWLLLDRRKVFGAAHADDLGYLFTISPDHEELESNSTELTTVDRLVTLWTNFAKSQDLGEGLNLTWDPVEESKQTYLDINTNLSVHNLLELHPERRAVWDALYSNVDN

Radius of gyration: 21.96 Å; chains: 1; bounding box: 47×47×61 Å